Protein AF-A0A4S8LIT9-F1 (afdb_monomer)

Foldseek 3Di:
DVVCPQDDPVRVVVVLVVFWDAACDDPQHGDIDGDPPDDDDDPVVVCVVADPVNVVVVVLQVVLLVVCVVVLVVDPCPPVDPPCVPPDLSVCLRPVNLVVLVVCVVVVNWAFLQDDRQPPVNPSLGGGSRTDDPLQQRDAPPDDRVVLRVQLVPPPPPDRSDDPVVSVVRSVVSVVVNPVSNCVVVVDPDDDDQDPVNVVVVVVVVVVVVVVVVVVVVDDDDDDDDDDDHDDDDDDDDDDPPPQPDWDWDWDQDPNDTDIDTHNDPSVVVVVVVVVVVVVVVVCVVPPDDQPPDPVVNVVVVVD

Sequence (304 aa):
MKYFPDQNELQMRQRLKEFMEYHRRGPHQGFWRLKEHLMIPSDADMLKMVTPEQVVLTESMQVGQRHLQDSGYSQTADNIDDDDSNLSIEQQLAPWITTKNFLFATQAKAMLRLHRDGDPTGRGEVFSFIRISMKDIFVKAGEDYEQKMAEAENRPKSAHRYNVAEQQLIYKSEIERIWKAQFDSLSRKDEPELTAEDERRDRLQQQAIAAQMRQREATPMDSLSRASSADPGRDQSVDPEGSSRRVLRIKRLVDGEWRTEIIRDPAVIRAYVKNRQAIEEENTLTDSLAPTGDADKDRRAKKR

pLDDT: mean 77.03, std 16.98, range [31.2, 96.12]

Nearest PDB structures (foldseek):
  8gxs-assembly1_DA  TM=7.118E-01  e=2.770E-10  Homo sapiens
  7egc-assembly1_A  TM=7.226E-01  e=4.742E-10  Homo sapiens
  7egh-assembly1_A  TM=5.759E-01  e=1.162E-09  Homo sapiens
  7ena-assembly1_DA  TM=4.816E-01  e=2.940E-10  Homo sapiens
  7eg7-assembly1_A  TM=4.761E-01  e=6.392E-10  Homo sapiens

Radius of gyration: 27.33 Å; Cα contacts (8 Å, |Δi|>4): 205; chains: 1; bounding box: 64×53×70 Å

Organism: Dendrothele bispora (strain CBS 962.96) (NCBI:txid1314807)

InterPro domains:
  IPR022591 Transcription initiation factor TFIID subunit 1, histone acetyltransferase domain [PF12157] (1-186)
  IPR040240 Transcription initiation factor TFIID subunit 1 [PTHR13900] (2-148)

Structure (mmCIF, N/CA/C/O backbone):
data_AF-A0A4S8LIT9-F1
#
_entry.id   AF-A0A4S8LIT9-F1
#
loop_
_atom_site.group_PDB
_atom_site.id
_atom_site.type_symbol
_atom_site.label_atom_id
_atom_site.label_alt_id
_atom_site.label_comp_id
_atom_site.label_asym_id
_atom_site.label_entity_id
_atom_site.label_seq_id
_atom_site.pdbx_PDB_ins_code
_atom_site.Cartn_x
_atom_site.Cartn_y
_atom_site.Cartn_z
_atom_site.occupancy
_atom_site.B_iso_or_equiv
_atom_site.auth_seq_id
_atom_site.auth_comp_id
_atom_site.auth_asym_id
_atom_site.auth_atom_id
_atom_site.pdbx_PDB_model_num
ATOM 1 N N . MET A 1 1 ? 12.602 -8.328 -28.837 1.00 63.38 1 MET A N 1
ATOM 2 C CA . MET A 1 1 ? 11.211 -8.815 -28.890 1.00 63.38 1 MET A CA 1
ATOM 3 C C . MET A 1 1 ? 11.000 -10.056 -28.029 1.00 63.38 1 MET A C 1
ATOM 5 O O . MET A 1 1 ? 10.203 -9.962 -27.119 1.00 63.38 1 MET A O 1
ATOM 9 N N . LYS A 1 2 ? 11.737 -11.175 -28.196 1.00 84.62 2 LYS A N 1
ATOM 10 C CA . LYS A 1 2 ? 11.532 -12.397 -27.372 1.00 84.62 2 LYS A CA 1
ATOM 11 C C . LYS A 1 2 ? 11.483 -12.160 -25.847 1.00 84.62 2 LYS A C 1
ATOM 13 O O . LYS A 1 2 ? 10.671 -12.782 -25.179 1.00 84.62 2 LYS A O 1
ATOM 18 N N . TYR A 1 3 ? 12.348 -11.292 -25.318 1.00 84.50 3 TYR A N 1
ATOM 19 C CA . TYR A 1 3 ? 12.466 -11.022 -23.874 1.00 84.50 3 TYR A CA 1
ATOM 20 C C . TYR A 1 3 ? 11.596 -9.860 -23.367 1.00 84.50 3 TYR A C 1
ATOM 22 O O . TYR A 1 3 ? 11.490 -9.675 -22.164 1.00 84.50 3 TYR A O 1
ATOM 30 N N . PHE A 1 4 ? 10.989 -9.094 -24.276 1.00 90.00 4 PHE A N 1
ATOM 31 C CA . PHE A 1 4 ? 10.151 -7.928 -23.973 1.00 90.00 4 PHE A CA 1
ATOM 32 C C . PHE A 1 4 ? 8.949 -7.963 -24.930 1.00 90.00 4 PHE A C 1
ATOM 34 O O . PHE A 1 4 ? 8.974 -7.280 -25.958 1.00 90.00 4 PHE A O 1
ATOM 41 N N . PRO A 1 5 ? 7.983 -8.873 -24.703 1.00 86.31 5 PRO A N 1
ATOM 42 C CA . PRO A 1 5 ? 6.881 -9.128 -25.634 1.00 86.31 5 PRO A CA 1
ATOM 43 C C . PRO A 1 5 ? 5.850 -7.990 -25.679 1.00 86.31 5 PRO A C 1
ATOM 45 O O . PRO A 1 5 ? 5.115 -7.862 -26.650 1.00 86.31 5 PRO A O 1
ATOM 48 N N . ASP A 1 6 ? 5.812 -7.181 -24.629 1.00 82.62 6 ASP A N 1
ATOM 49 C CA . ASP A 1 6 ? 4.957 -6.018 -24.406 1.00 82.62 6 ASP A CA 1
ATOM 50 C C . ASP A 1 6 ? 5.507 -4.723 -25.031 1.00 82.62 6 ASP A C 1
ATOM 52 O O . ASP A 1 6 ? 4.783 -3.739 -25.146 1.00 82.62 6 ASP A O 1
ATOM 56 N N . GLN A 1 7 ? 6.772 -4.720 -25.461 1.00 85.19 7 GLN A N 1
ATOM 57 C CA . GLN A 1 7 ? 7.428 -3.558 -26.058 1.00 85.19 7 GLN A CA 1
ATOM 58 C C . GLN A 1 7 ? 7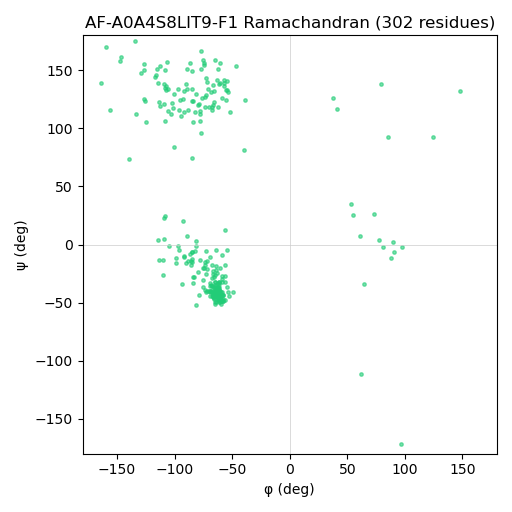.466 -3.681 -27.579 1.00 85.19 7 GLN A C 1
ATOM 60 O O . GLN A 1 7 ? 7.940 -4.679 -28.128 1.00 85.19 7 GLN A O 1
ATOM 65 N N . ASN A 1 8 ? 7.035 -2.637 -28.283 1.00 87.50 8 ASN A N 1
ATOM 66 C CA . ASN A 1 8 ? 7.154 -2.591 -29.735 1.00 87.50 8 ASN A CA 1
ATOM 67 C C . ASN A 1 8 ? 8.594 -2.260 -30.180 1.00 87.50 8 ASN A C 1
ATOM 69 O O . ASN A 1 8 ? 9.448 -1.819 -29.404 1.00 87.50 8 ASN A O 1
ATOM 73 N N . GLU A 1 9 ? 8.887 -2.464 -31.466 1.00 85.25 9 GLU A N 1
ATOM 74 C CA . GLU A 1 9 ? 10.242 -2.276 -31.993 1.00 85.25 9 GLU A CA 1
ATOM 75 C C . GLU A 1 9 ? 10.743 -0.830 -31.836 1.00 85.25 9 GLU A C 1
ATOM 77 O O . GLU A 1 9 ? 11.920 -0.603 -31.548 1.00 85.25 9 GLU A O 1
ATOM 82 N N . LEU A 1 10 ? 9.860 0.159 -31.987 1.00 87.25 10 LEU A N 1
ATOM 83 C CA . LEU A 1 10 ? 10.216 1.570 -31.868 1.00 87.25 10 LEU A CA 1
ATOM 84 C C . LEU A 1 10 ? 10.622 1.932 -30.430 1.00 87.25 10 LEU A C 1
ATOM 86 O O . LEU A 1 10 ? 11.654 2.578 -30.238 1.00 87.25 10 LEU A O 1
ATOM 90 N N . GLN A 1 11 ? 9.859 1.471 -29.435 1.00 87.50 11 GLN A N 1
ATOM 91 C CA . GLN A 1 11 ? 10.162 1.623 -28.007 1.00 87.50 11 GLN A CA 1
ATOM 92 C C . GLN A 1 11 ? 11.509 0.974 -27.671 1.00 87.50 11 GLN A C 1
ATOM 94 O O . GLN A 1 11 ? 12.386 1.617 -27.088 1.00 87.50 11 GLN A O 1
ATOM 99 N N . MET A 1 12 ? 11.727 -0.261 -28.137 1.00 87.88 12 MET A N 1
ATOM 100 C CA . MET A 1 12 ? 12.992 -0.975 -27.947 1.00 87.88 12 MET A CA 1
ATOM 101 C C . MET A 1 12 ? 14.180 -0.225 -28.561 1.00 87.88 12 MET A C 1
ATOM 103 O O . MET A 1 12 ? 15.211 -0.059 -27.911 1.00 87.88 12 MET A O 1
ATOM 107 N N . ARG A 1 13 ? 14.048 0.285 -29.792 1.00 88.94 13 ARG A N 1
ATOM 108 C CA . ARG A 1 13 ? 15.100 1.082 -30.446 1.00 88.94 13 ARG A CA 1
ATOM 109 C C . ARG A 1 13 ? 15.395 2.371 -29.687 1.00 88.94 13 ARG A C 1
ATOM 111 O O . ARG A 1 13 ? 16.548 2.789 -29.649 1.00 88.94 13 ARG A O 1
ATOM 118 N N . GLN A 1 14 ? 14.381 3.007 -29.104 1.00 90.88 14 GLN A N 1
ATOM 119 C CA . GLN A 1 14 ? 14.570 4.225 -28.325 1.00 90.88 14 GLN A CA 1
ATOM 120 C C . GLN A 1 14 ? 15.369 3.957 -27.042 1.00 90.88 14 GLN A C 1
ATOM 122 O O . GLN A 1 14 ? 16.305 4.702 -26.772 1.00 90.88 14 GLN A O 1
ATOM 127 N N . ARG A 1 15 ? 15.079 2.862 -26.326 1.00 90.25 15 ARG A N 1
ATOM 128 C CA . ARG A 1 15 ? 15.862 2.423 -25.155 1.00 90.25 15 ARG A CA 1
ATOM 129 C C . ARG A 1 15 ? 17.296 2.046 -25.527 1.00 90.25 15 ARG A C 1
ATOM 131 O O . ARG A 1 15 ? 18.241 2.468 -24.873 1.00 90.25 15 ARG A O 1
ATOM 138 N N . LEU A 1 16 ? 17.482 1.307 -26.624 1.00 90.75 16 LEU A N 1
ATOM 139 C CA . LEU A 1 16 ? 18.815 0.888 -27.070 1.00 90.75 16 LEU A CA 1
ATOM 140 C C . LEU A 1 16 ? 19.735 2.068 -27.399 1.00 90.75 16 LEU A C 1
ATOM 142 O O . LEU A 1 16 ? 20.930 1.965 -27.154 1.00 90.75 16 LEU A O 1
ATOM 146 N N . LYS A 1 17 ? 19.211 3.197 -27.897 1.00 92.62 17 LYS A N 1
ATOM 147 C CA . LYS A 1 17 ? 20.016 4.401 -28.190 1.00 92.62 17 LYS A CA 1
ATOM 148 C C . LYS A 1 17 ? 20.728 4.987 -26.971 1.00 92.62 17 LYS A C 1
ATOM 150 O O . LYS A 1 17 ? 21.681 5.747 -27.153 1.00 92.62 17 LYS A O 1
ATOM 155 N N . GLU A 1 18 ? 20.287 4.684 -25.753 1.00 91.19 18 GLU A N 1
ATOM 156 C CA . GLU A 1 18 ? 20.979 5.119 -24.536 1.00 91.19 18 GLU A CA 1
ATOM 157 C C . GLU A 1 18 ? 22.374 4.475 -24.460 1.00 91.19 18 GLU A C 1
ATOM 159 O O . GLU A 1 18 ? 23.359 5.174 -24.217 1.00 91.19 18 GLU A O 1
ATOM 164 N N . PHE A 1 19 ? 22.487 3.197 -24.835 1.00 92.06 19 PHE A N 1
ATOM 165 C CA . PHE A 1 19 ? 23.702 2.388 -24.668 1.00 92.06 19 PHE A CA 1
ATOM 166 C C . PHE A 1 19 ? 24.417 2.044 -25.982 1.00 92.06 19 PHE A C 1
ATOM 168 O O . PHE A 1 19 ? 25.622 1.805 -26.009 1.00 92.06 19 PHE A O 1
ATOM 175 N N . MET A 1 20 ? 23.684 2.011 -27.091 1.00 93.56 20 MET A N 1
ATOM 176 C CA . MET A 1 20 ? 24.145 1.479 -28.368 1.00 93.56 20 MET A CA 1
ATOM 177 C C . MET A 1 20 ? 23.960 2.483 -29.506 1.00 93.56 20 MET A C 1
ATOM 179 O O . MET A 1 20 ? 23.087 3.351 -29.477 1.00 93.56 20 MET A O 1
ATOM 183 N N . GLU A 1 21 ? 24.765 2.326 -30.548 1.00 92.50 21 GLU A N 1
ATOM 184 C CA . GLU A 1 21 ? 24.661 3.036 -31.814 1.00 92.50 21 GLU A CA 1
ATOM 185 C C . GLU A 1 21 ? 24.373 2.069 -32.966 1.00 92.50 21 GLU A C 1
ATOM 187 O O . GLU A 1 21 ? 24.830 0.926 -32.988 1.00 92.50 21 GLU A O 1
ATOM 192 N N . TYR A 1 22 ? 23.565 2.521 -33.924 1.00 91.00 22 TYR A N 1
ATOM 193 C CA . TYR A 1 22 ? 23.187 1.726 -35.088 1.00 91.00 22 TYR A CA 1
ATOM 194 C C . TYR A 1 22 ? 24.083 2.064 -36.281 1.00 91.00 22 TYR A C 1
ATOM 196 O O . TYR A 1 22 ? 24.023 3.179 -36.812 1.00 91.00 22 TYR A O 1
ATOM 204 N N . HIS A 1 23 ? 24.873 1.099 -36.753 1.00 89.88 23 HIS A N 1
ATOM 205 C CA . HIS A 1 23 ? 25.780 1.314 -37.879 1.00 89.88 23 HIS A CA 1
ATOM 206 C C . HIS A 1 23 ? 25.049 1.172 -39.213 1.00 89.88 23 HIS A C 1
ATOM 208 O O . HIS A 1 23 ? 24.610 0.093 -39.608 1.00 89.88 23 HIS A O 1
ATOM 214 N N . ARG A 1 24 ? 24.949 2.277 -39.957 1.00 88.38 24 ARG A N 1
ATOM 215 C CA . ARG A 1 24 ? 24.278 2.307 -41.270 1.00 88.38 24 ARG A CA 1
ATOM 216 C C . ARG A 1 24 ? 25.178 1.910 -42.441 1.00 88.38 24 ARG A C 1
ATOM 218 O O . ARG A 1 24 ? 24.660 1.637 -43.519 1.00 88.38 24 ARG A O 1
ATOM 225 N N . ARG A 1 25 ? 26.501 1.937 -42.263 1.00 88.25 25 ARG A N 1
ATOM 226 C CA . ARG A 1 25 ? 27.513 1.683 -43.302 1.00 88.25 25 ARG A CA 1
ATOM 227 C C . ARG A 1 25 ? 28.750 1.025 -42.684 1.00 88.25 25 ARG A C 1
ATOM 229 O O . ARG A 1 25 ? 28.993 1.197 -41.491 1.00 88.25 25 ARG A O 1
ATOM 236 N N . GLY A 1 26 ? 29.536 0.332 -43.506 1.00 88.50 26 GLY A N 1
ATOM 237 C CA . GLY A 1 26 ? 30.796 -0.301 -43.104 1.00 88.50 26 GLY A CA 1
ATOM 238 C C . GLY A 1 26 ? 30.660 -1.790 -42.751 1.00 88.50 26 GLY A C 1
ATOM 239 O O . GLY A 1 26 ? 29.599 -2.375 -42.960 1.00 88.50 26 GLY A O 1
ATOM 240 N N . PRO A 1 27 ? 31.720 -2.415 -42.207 1.00 87.00 27 PRO A N 1
ATOM 241 C CA . PRO A 1 27 ? 31.771 -3.862 -41.959 1.00 87.00 27 PRO A CA 1
ATOM 242 C C . PRO A 1 27 ? 30.742 -4.359 -40.929 1.00 87.00 27 PRO A C 1
ATOM 244 O O . PRO A 1 27 ? 30.424 -5.542 -40.900 1.00 87.00 27 PRO A O 1
ATOM 247 N N . HIS A 1 28 ? 30.191 -3.458 -40.111 1.00 84.94 28 HIS A N 1
ATOM 248 C CA . HIS A 1 28 ? 29.138 -3.751 -39.132 1.00 84.94 28 HIS A CA 1
ATOM 249 C C . HIS A 1 28 ? 27.773 -3.163 -39.530 1.00 84.94 28 HIS A C 1
ATOM 251 O O . HIS A 1 28 ? 26.924 -2.923 -38.672 1.00 84.94 28 HIS A O 1
ATOM 257 N N . GLN A 1 29 ? 27.558 -2.894 -40.823 1.00 90.44 29 GLN A N 1
ATOM 258 C CA . GLN A 1 29 ? 26.298 -2.357 -41.332 1.00 90.44 29 GLN A CA 1
ATOM 259 C C . GLN A 1 29 ? 25.103 -3.224 -40.913 1.00 90.44 29 GLN A C 1
ATOM 261 O O . GLN A 1 29 ? 25.112 -4.440 -41.074 1.00 90.44 29 GLN A O 1
ATOM 266 N N . GLY A 1 30 ? 24.051 -2.577 -40.414 1.00 87.88 30 GLY A N 1
ATOM 267 C CA . GLY A 1 30 ? 22.807 -3.233 -40.018 1.00 87.88 30 GLY A CA 1
ATOM 268 C C . GLY A 1 30 ? 22.758 -3.677 -38.556 1.00 87.88 30 GLY A C 1
ATOM 269 O O . GLY A 1 30 ? 21.688 -4.077 -38.098 1.00 87.88 30 GLY A O 1
ATOM 270 N N . PHE A 1 31 ? 23.861 -3.559 -37.810 1.00 89.88 31 PHE A N 1
ATOM 271 C CA . PHE A 1 31 ? 23.953 -3.993 -36.416 1.00 89.88 31 PHE A CA 1
ATOM 272 C C . PHE A 1 31 ? 24.001 -2.820 -35.429 1.00 89.88 31 PHE A C 1
ATOM 274 O O . PHE A 1 31 ? 24.508 -1.735 -35.726 1.00 89.88 31 PHE A O 1
ATOM 281 N N . TRP A 1 32 ? 23.477 -3.069 -34.227 1.00 91.00 32 TRP A N 1
ATOM 282 C CA . TRP A 1 32 ? 23.671 -2.210 -33.062 1.00 91.00 32 TRP A CA 1
ATOM 283 C C . TRP A 1 32 ? 24.984 -2.584 -32.376 1.00 91.00 32 TRP A C 1
ATOM 285 O O . TRP A 1 32 ? 25.236 -3.768 -32.145 1.00 91.00 32 TRP A O 1
ATOM 295 N N . ARG A 1 33 ? 25.802 -1.595 -32.017 1.00 91.44 33 ARG A N 1
ATOM 296 C CA . ARG A 1 33 ? 27.023 -1.796 -31.223 1.00 91.44 33 ARG A CA 1
ATOM 297 C C . ARG A 1 33 ? 27.022 -0.898 -30.000 1.00 91.44 33 ARG A C 1
ATOM 299 O O . ARG A 1 33 ? 26.413 0.163 -30.016 1.00 91.44 33 ARG A O 1
ATOM 306 N N . LEU A 1 34 ? 27.669 -1.349 -28.932 1.00 92.75 34 LEU A N 1
ATOM 307 C CA . LEU A 1 34 ? 27.859 -0.550 -27.727 1.00 92.75 34 LEU A CA 1
ATOM 308 C C . LEU A 1 34 ? 28.663 0.711 -28.069 1.00 92.75 34 LEU A C 1
ATOM 310 O O . LEU A 1 34 ? 29.622 0.631 -28.836 1.00 92.75 34 LEU A O 1
ATOM 314 N N . LYS A 1 35 ? 28.280 1.854 -27.501 1.00 93.44 35 LYS A N 1
ATOM 315 C CA . LYS A 1 35 ? 29.058 3.091 -27.641 1.00 93.44 35 LYS A CA 1
ATOM 316 C C . LYS A 1 35 ? 30.449 2.904 -27.029 1.00 93.44 35 LYS A C 1
ATOM 318 O O . LYS A 1 35 ? 30.562 2.366 -25.934 1.00 93.44 35 LYS A O 1
ATOM 323 N N . GLU A 1 36 ? 31.487 3.410 -27.692 1.00 90.19 36 GLU A N 1
ATOM 324 C CA . GLU A 1 36 ? 32.893 3.161 -27.315 1.00 90.19 36 GLU A CA 1
ATOM 325 C C . GLU A 1 36 ? 33.268 3.616 -25.894 1.00 90.19 36 GLU A C 1
ATOM 327 O O . GLU A 1 36 ? 34.160 3.044 -25.278 1.00 90.19 36 GLU A O 1
ATOM 332 N N . HIS A 1 37 ? 32.582 4.627 -25.356 1.00 91.00 37 HIS A N 1
ATOM 333 C CA . HIS A 1 37 ? 32.837 5.150 -24.009 1.00 91.00 37 HIS A CA 1
ATOM 334 C C . HIS A 1 37 ? 32.109 4.384 -22.896 1.00 91.00 37 HIS A C 1
ATOM 336 O O . HIS A 1 37 ? 32.300 4.696 -21.721 1.00 91.00 37 HIS A O 1
ATOM 342 N N . LEU A 1 38 ? 31.239 3.430 -23.239 1.00 90.81 38 LEU A N 1
ATOM 343 C CA . LEU A 1 38 ? 30.505 2.641 -22.258 1.00 90.81 38 LEU A CA 1
ATOM 344 C C . LEU A 1 38 ? 31.234 1.327 -22.005 1.00 90.81 38 LEU A C 1
ATOM 346 O O . LEU A 1 38 ? 31.474 0.539 -22.916 1.00 90.81 38 LEU A O 1
ATOM 350 N N . MET A 1 39 ? 31.551 1.084 -20.739 1.00 89.50 39 MET A N 1
ATOM 351 C CA . MET A 1 39 ? 32.117 -0.180 -20.285 1.00 89.50 39 MET A CA 1
ATOM 352 C C . MET A 1 39 ? 30.986 -1.105 -19.855 1.00 89.50 39 MET A C 1
ATOM 354 O O . MET A 1 39 ? 30.105 -0.694 -19.100 1.00 89.50 39 MET A O 1
ATOM 358 N N . ILE A 1 40 ? 31.021 -2.354 -20.326 1.00 90.25 40 ILE A N 1
ATOM 359 C CA . ILE A 1 40 ? 30.089 -3.384 -19.862 1.00 90.25 40 ILE A CA 1
ATOM 360 C C . ILE A 1 40 ? 30.398 -3.652 -18.382 1.00 90.25 40 ILE A C 1
ATOM 362 O O . ILE A 1 40 ? 31.544 -3.980 -18.062 1.00 90.25 40 ILE A O 1
ATOM 366 N N . PRO A 1 41 ? 29.418 -3.495 -17.481 1.00 92.94 41 PRO A N 1
ATOM 367 C CA . PRO A 1 41 ? 29.612 -3.761 -16.061 1.00 92.94 41 PRO A CA 1
ATOM 368 C C . PRO A 1 41 ? 29.962 -5.231 -15.808 1.00 92.94 41 PRO A C 1
ATOM 370 O O . PRO A 1 41 ? 29.557 -6.112 -16.565 1.00 92.94 41 PRO A O 1
ATOM 373 N N . SER A 1 42 ? 30.709 -5.502 -14.736 1.00 95.81 42 SER A N 1
ATOM 374 C CA . SER A 1 42 ? 31.016 -6.878 -14.330 1.00 95.81 42 SER A CA 1
ATOM 375 C C . SER A 1 42 ? 29.745 -7.625 -13.907 1.00 95.81 42 SER A C 1
ATOM 377 O O . SER A 1 42 ? 28.773 -6.994 -13.493 1.00 95.81 42 SER A O 1
ATOM 379 N N . ASP A 1 43 ? 29.756 -8.961 -13.924 1.00 94.19 43 ASP A N 1
ATOM 380 C CA . ASP A 1 43 ? 28.622 -9.769 -13.442 1.00 94.19 43 ASP A CA 1
ATOM 381 C C . ASP A 1 43 ? 28.204 -9.387 -12.015 1.00 94.19 43 ASP A C 1
ATOM 383 O O . ASP A 1 43 ? 27.018 -9.246 -11.715 1.00 94.19 43 ASP A O 1
ATOM 387 N N . ALA A 1 44 ? 29.187 -9.139 -11.146 1.00 94.31 44 ALA A N 1
ATOM 388 C CA . ALA A 1 44 ? 28.947 -8.719 -9.772 1.00 94.31 44 ALA A CA 1
ATOM 389 C C . ALA A 1 44 ? 28.276 -7.340 -9.682 1.00 94.31 44 ALA A C 1
ATOM 391 O O . ALA A 1 44 ? 27.505 -7.102 -8.755 1.00 94.31 44 ALA A O 1
ATOM 392 N N . ASP A 1 45 ? 28.554 -6.428 -10.616 1.00 95.06 45 ASP A N 1
ATOM 393 C CA . ASP A 1 45 ? 27.928 -5.106 -10.641 1.00 95.06 45 ASP A CA 1
ATOM 394 C C . ASP A 1 45 ? 26.565 -5.131 -11.331 1.00 95.06 45 ASP A C 1
ATOM 396 O O . ASP A 1 45 ? 25.659 -4.436 -10.881 1.00 95.06 45 ASP A O 1
ATOM 400 N N . MET A 1 46 ? 26.374 -5.983 -12.343 1.00 93.00 46 MET A N 1
ATOM 401 C CA . MET A 1 46 ? 25.061 -6.231 -12.946 1.00 93.00 46 MET A CA 1
ATOM 402 C C . MET A 1 46 ? 24.063 -6.768 -11.912 1.00 93.00 46 MET A C 1
ATOM 404 O O . MET A 1 46 ? 22.936 -6.282 -11.850 1.00 93.00 46 MET A O 1
ATOM 408 N N . LEU A 1 47 ? 24.483 -7.693 -11.040 1.00 92.19 47 LEU A N 1
ATOM 409 C CA . LEU A 1 47 ? 23.638 -8.215 -9.955 1.00 92.19 47 LEU A CA 1
ATOM 410 C C . LEU A 1 47 ? 23.250 -7.157 -8.910 1.00 92.19 47 LEU A C 1
ATOM 412 O O . LEU A 1 47 ? 22.249 -7.322 -8.221 1.00 92.19 47 LEU A O 1
ATOM 416 N N . LYS A 1 48 ? 24.011 -6.063 -8.786 1.00 94.44 48 LYS A N 1
ATOM 417 C CA . LYS A 1 48 ? 23.680 -4.951 -7.879 1.00 94.44 48 LYS A CA 1
ATOM 418 C C . LYS A 1 48 ? 22.719 -3.938 -8.501 1.00 94.44 48 LYS A C 1
ATOM 420 O O . LYS A 1 48 ? 22.185 -3.110 -7.770 1.00 94.44 48 LYS A O 1
ATOM 425 N N . MET A 1 49 ? 22.519 -3.961 -9.823 1.00 93.81 49 MET A N 1
ATOM 426 C CA . MET A 1 49 ? 21.650 -2.990 -10.503 1.00 93.81 49 MET A CA 1
ATOM 427 C C . MET A 1 49 ? 20.177 -3.184 -10.170 1.00 93.81 49 MET A C 1
ATOM 429 O O . MET A 1 49 ? 19.432 -2.208 -10.148 1.00 93.81 49 MET A O 1
ATOM 433 N N . VAL A 1 50 ? 19.766 -4.433 -9.942 1.00 95.19 50 VAL A N 1
ATOM 434 C CA . VAL A 1 50 ? 18.400 -4.789 -9.565 1.00 95.19 50 VAL A CA 1
ATOM 435 C C . VAL A 1 50 ? 18.468 -5.759 -8.400 1.00 95.19 50 VAL A C 1
ATOM 437 O O . VAL A 1 50 ? 18.924 -6.890 -8.559 1.00 95.19 50 VAL A O 1
ATOM 440 N N . THR A 1 51 ? 18.024 -5.318 -7.227 1.00 95.19 51 THR A N 1
ATOM 441 C CA . THR A 1 51 ? 18.009 -6.171 -6.037 1.00 95.19 51 THR A CA 1
ATOM 442 C C . THR A 1 51 ? 16.718 -6.993 -5.965 1.00 95.19 51 THR A C 1
ATOM 444 O O . THR A 1 51 ? 15.690 -6.582 -6.517 1.00 95.19 51 THR A O 1
ATOM 447 N N . PRO A 1 52 ? 16.721 -8.142 -5.264 1.00 96.12 52 PRO A N 1
ATOM 448 C CA . PRO A 1 52 ? 15.508 -8.932 -5.054 1.00 96.12 52 PRO A CA 1
ATOM 449 C C . PRO A 1 52 ? 14.362 -8.124 -4.427 1.00 96.12 52 PRO A C 1
ATOM 451 O O . PRO A 1 52 ? 13.206 -8.290 -4.805 1.00 96.12 52 PRO A O 1
ATOM 454 N N . GLU A 1 53 ? 14.667 -7.196 -3.519 1.00 95.69 53 GLU A N 1
ATOM 455 C CA . GLU A 1 53 ? 13.676 -6.337 -2.867 1.00 95.69 53 GLU A CA 1
ATOM 456 C C . GLU A 1 53 ? 12.984 -5.403 -3.865 1.00 95.69 53 GLU A C 1
ATOM 458 O O . GLU A 1 53 ? 11.774 -5.204 -3.779 1.00 95.69 53 GLU A O 1
ATOM 463 N N . GLN A 1 54 ? 13.716 -4.858 -4.842 1.00 95.00 54 GLN A N 1
ATOM 464 C CA . GLN A 1 54 ? 13.129 -4.017 -5.891 1.00 95.00 54 GLN A CA 1
ATOM 465 C C . GLN A 1 54 ? 12.166 -4.810 -6.782 1.00 95.00 54 GLN A C 1
ATOM 467 O O . GLN A 1 54 ? 11.127 -4.282 -7.190 1.00 95.00 54 GLN A O 1
ATOM 472 N N . VAL A 1 55 ? 12.482 -6.080 -7.053 1.00 95.19 55 VAL A N 1
ATOM 473 C CA . VAL A 1 55 ? 11.595 -6.980 -7.804 1.00 95.19 55 VAL A CA 1
ATOM 474 C C . VAL A 1 55 ? 10.310 -7.227 -7.017 1.00 95.19 55 VAL A C 1
ATOM 476 O O . VAL A 1 55 ? 9.229 -6.957 -7.534 1.00 95.19 55 VAL A O 1
ATOM 479 N N . VAL A 1 56 ? 10.415 -7.617 -5.743 1.00 96.12 56 VAL A N 1
ATOM 480 C CA . VAL A 1 56 ? 9.247 -7.875 -4.882 1.00 96.12 56 VAL A CA 1
ATOM 481 C C . VAL A 1 56 ? 8.383 -6.621 -4.693 1.00 96.12 56 VAL A C 1
ATOM 483 O O . VAL A 1 56 ? 7.155 -6.705 -4.703 1.00 96.12 56 VAL A O 1
ATOM 486 N N . LEU A 1 57 ? 8.990 -5.435 -4.572 1.00 94.62 57 LEU A N 1
ATOM 487 C CA . LEU A 1 57 ? 8.250 -4.167 -4.515 1.00 94.62 57 LEU A CA 1
ATOM 488 C C . LEU A 1 57 ? 7.454 -3.913 -5.802 1.00 94.62 57 LEU A C 1
ATOM 490 O O . LEU A 1 57 ? 6.297 -3.493 -5.743 1.00 94.62 57 LEU A O 1
ATOM 494 N N . THR A 1 58 ? 8.056 -4.199 -6.956 1.00 93.56 58 THR A N 1
ATOM 495 C CA . THR A 1 58 ? 7.396 -4.051 -8.259 1.00 93.56 58 THR A CA 1
ATOM 496 C C . THR A 1 58 ? 6.247 -5.048 -8.409 1.00 93.56 58 THR A C 1
ATOM 498 O O . THR A 1 58 ? 5.162 -4.669 -8.848 1.00 93.56 58 THR A O 1
ATOM 501 N N . GLU A 1 59 ? 6.440 -6.300 -7.997 1.00 94.94 59 GLU A N 1
ATOM 502 C CA . GLU A 1 59 ? 5.393 -7.328 -8.012 1.00 94.94 59 GLU A CA 1
ATOM 503 C C . GLU A 1 59 ? 4.226 -6.961 -7.086 1.00 94.94 59 GLU A C 1
ATOM 505 O O . GLU A 1 59 ? 3.068 -7.046 -7.492 1.00 94.94 59 GLU A O 1
ATOM 510 N N . SER A 1 60 ? 4.508 -6.466 -5.877 1.00 94.94 60 SER A N 1
ATOM 511 C CA . SER A 1 60 ? 3.484 -5.982 -4.940 1.00 94.94 60 SER A CA 1
ATOM 512 C C . SER A 1 60 ? 2.638 -4.856 -5.547 1.00 94.94 60 SER A C 1
ATOM 514 O O . SER A 1 60 ? 1.405 -4.880 -5.480 1.00 94.94 60 SER A O 1
ATOM 516 N N . MET A 1 61 ? 3.283 -3.902 -6.229 1.00 94.19 61 MET A N 1
ATOM 517 C CA . MET A 1 61 ? 2.587 -2.850 -6.969 1.00 94.19 61 MET A CA 1
ATOM 518 C C . MET A 1 61 ? 1.709 -3.430 -8.088 1.00 94.19 61 MET A C 1
ATOM 520 O O . MET A 1 61 ? 0.553 -3.033 -8.219 1.00 94.19 61 MET A O 1
ATOM 524 N N . GLN A 1 62 ? 2.213 -4.382 -8.876 1.00 91.44 62 GLN A N 1
ATOM 525 C CA . GLN A 1 62 ? 1.444 -5.005 -9.959 1.00 91.44 62 GLN A CA 1
ATOM 526 C C . GLN A 1 62 ? 0.224 -5.776 -9.441 1.00 91.44 62 GLN A C 1
ATOM 528 O O . GLN A 1 62 ? -0.856 -5.666 -10.022 1.00 91.44 62 GLN A O 1
ATOM 533 N N . VAL A 1 63 ? 0.364 -6.508 -8.330 1.00 94.12 63 VAL A N 1
ATOM 534 C CA . VAL A 1 63 ? -0.753 -7.202 -7.670 1.00 94.12 63 VAL A CA 1
ATOM 535 C C . VAL A 1 63 ? -1.802 -6.198 -7.195 1.00 94.12 63 VAL A C 1
ATOM 537 O O . VAL A 1 63 ? -2.981 -6.365 -7.502 1.00 94.12 63 VAL A O 1
ATOM 540 N N . GLY A 1 64 ? -1.386 -5.119 -6.524 1.00 91.56 64 GLY A N 1
ATOM 541 C CA . GLY A 1 64 ? -2.298 -4.054 -6.098 1.00 91.56 64 GLY A CA 1
ATOM 542 C C . GLY A 1 64 ? -3.013 -3.383 -7.274 1.00 91.56 64 GLY A C 1
ATOM 543 O O . GLY A 1 64 ? -4.227 -3.191 -7.245 1.00 91.56 64 GLY A O 1
ATOM 544 N N . GLN A 1 65 ? -2.289 -3.088 -8.355 1.00 89.69 65 GLN A N 1
ATOM 545 C CA . GLN A 1 65 ? -2.863 -2.512 -9.570 1.00 89.69 65 GLN A CA 1
ATOM 546 C C . GLN A 1 65 ? -3.880 -3.456 -10.214 1.00 89.69 65 GLN A C 1
ATOM 548 O O . GLN A 1 65 ? -4.947 -3.015 -10.645 1.00 89.69 65 GLN A O 1
ATOM 553 N N . ARG A 1 66 ? -3.569 -4.754 -10.274 1.00 88.69 66 ARG A N 1
ATOM 554 C CA . ARG A 1 66 ? -4.475 -5.751 -10.834 1.00 88.69 66 ARG A CA 1
ATOM 555 C C . ARG A 1 66 ? -5.745 -5.889 -9.998 1.00 88.69 66 ARG A C 1
ATOM 557 O O . ARG A 1 66 ? -6.833 -5.883 -10.563 1.00 88.69 66 ARG A O 1
ATOM 564 N N . HIS A 1 67 ? -5.607 -5.930 -8.677 1.00 89.75 67 HIS A N 1
ATOM 565 C CA . HIS A 1 67 ? -6.731 -5.980 -7.742 1.00 89.75 67 HIS A CA 1
ATOM 566 C C . HIS A 1 67 ? -7.680 -4.784 -7.908 1.00 89.75 67 HIS A C 1
ATOM 568 O O . HIS A 1 67 ? -8.897 -4.958 -7.990 1.00 89.75 67 HIS A O 1
ATOM 574 N N . LEU A 1 68 ? -7.134 -3.573 -8.064 1.00 87.38 68 LEU A N 1
ATOM 575 C CA . LEU A 1 68 ? -7.928 -2.376 -8.356 1.00 87.38 68 LEU A CA 1
ATOM 576 C C . LEU A 1 68 ? -8.667 -2.479 -9.697 1.00 87.38 68 LEU A C 1
ATOM 578 O O . LEU A 1 68 ? -9.859 -2.176 -9.764 1.00 87.38 68 LEU A O 1
ATOM 582 N N . GLN A 1 69 ? -7.993 -2.948 -10.751 1.00 85.12 69 GLN A N 1
ATOM 583 C CA . GLN A 1 69 ? -8.620 -3.157 -12.061 1.00 85.12 69 GLN A CA 1
ATOM 584 C C . GLN A 1 69 ? -9.767 -4.167 -11.990 1.00 85.12 69 GLN A C 1
ATOM 586 O O . GLN A 1 69 ? -10.847 -3.902 -12.521 1.00 85.12 69 GLN A O 1
ATOM 591 N N . ASP A 1 70 ? -9.545 -5.296 -11.317 1.00 84.19 70 ASP A N 1
ATOM 592 C CA . ASP A 1 70 ? -10.544 -6.352 -11.137 1.00 84.19 70 ASP A CA 1
ATOM 593 C C . ASP A 1 70 ? -11.726 -5.871 -10.272 1.00 84.19 70 ASP A C 1
ATOM 595 O O . ASP A 1 70 ? -12.865 -6.289 -10.488 1.00 84.19 70 ASP A O 1
ATOM 599 N N . SER A 1 71 ? -11.479 -4.912 -9.375 1.00 81.75 71 SER A N 1
ATOM 600 C CA . SER A 1 71 ? -12.491 -4.211 -8.570 1.00 81.75 71 SER A CA 1
ATOM 601 C C . SER A 1 71 ? -13.201 -3.069 -9.321 1.00 81.75 71 SER A C 1
ATOM 603 O O . SER A 1 71 ? -14.045 -2.376 -8.755 1.00 81.75 71 SER A O 1
ATOM 605 N N . GLY A 1 72 ? -12.896 -2.862 -10.608 1.00 80.25 72 GLY A N 1
ATOM 606 C CA . GLY A 1 72 ? -13.549 -1.871 -11.470 1.00 80.25 72 GLY A CA 1
ATOM 607 C C . GLY A 1 72 ? -12.899 -0.482 -11.478 1.00 80.25 72 GLY A C 1
ATOM 608 O O . GLY A 1 72 ? -13.374 0.404 -12.202 1.00 80.25 72 GLY A O 1
ATOM 609 N N . TYR A 1 73 ? -11.793 -0.300 -10.752 1.00 81.00 73 TYR A N 1
ATOM 610 C CA . TYR A 1 73 ? -10.958 0.903 -10.768 1.00 81.00 73 TYR A CA 1
ATOM 611 C C . TYR A 1 73 ? -9.947 0.808 -11.917 1.00 81.00 73 TYR A C 1
ATOM 613 O O . TYR A 1 73 ? -8.766 0.524 -11.741 1.00 81.00 73 TYR A O 1
ATOM 621 N N . SER A 1 74 ? -10.441 1.003 -13.142 1.00 68.12 74 SER A N 1
ATOM 622 C CA . SER A 1 74 ? -9.643 0.887 -14.370 1.00 68.12 74 SER A CA 1
ATOM 623 C C . SER A 1 74 ? -8.907 2.170 -14.771 1.00 68.12 74 SER A C 1
ATOM 625 O O . SER A 1 74 ? -8.150 2.145 -15.741 1.00 68.12 74 SER A O 1
ATOM 627 N N . GLN A 1 75 ? -9.169 3.296 -14.098 1.00 63.25 75 GLN A N 1
ATOM 628 C CA . GLN A 1 75 ? -8.398 4.520 -14.310 1.00 63.25 75 GLN A CA 1
ATOM 629 C C . GLN A 1 75 ? -7.034 4.340 -13.654 1.00 63.25 75 GLN A C 1
ATOM 631 O O . GLN A 1 75 ? -6.956 3.964 -12.484 1.00 63.25 75 GLN A O 1
ATOM 636 N N . THR A 1 76 ? -5.965 4.568 -14.419 1.00 50.84 76 THR A N 1
ATOM 637 C CA . THR A 1 76 ? -4.635 4.624 -13.834 1.00 50.84 76 THR A CA 1
ATOM 638 C C . THR A 1 76 ? -4.629 5.695 -12.755 1.00 50.84 76 THR A C 1
ATOM 640 O O . THR A 1 76 ? -5.184 6.782 -12.917 1.00 50.84 76 THR A O 1
ATOM 643 N N . ALA A 1 77 ? -3.970 5.365 -11.654 1.00 50.94 77 ALA A N 1
ATOM 644 C CA . ALA A 1 77 ? -3.632 6.239 -10.543 1.00 50.94 77 ALA A CA 1
ATOM 645 C C . ALA A 1 77 ? -2.818 7.498 -10.945 1.00 50.94 77 ALA A C 1
ATOM 647 O O . ALA A 1 77 ? -2.281 8.177 -10.080 1.00 50.94 77 ALA A O 1
ATOM 648 N N . ASP A 1 78 ? -2.716 7.822 -12.237 1.00 47.16 78 ASP A N 1
ATOM 649 C CA . ASP A 1 78 ? -1.931 8.935 -12.773 1.00 47.16 78 ASP A CA 1
ATOM 650 C C . ASP A 1 78 ? -2.582 10.303 -12.497 1.00 47.16 78 ASP A C 1
ATOM 652 O O . ASP A 1 78 ? -1.915 11.325 -12.607 1.00 47.16 78 ASP A O 1
ATOM 656 N N . ASN A 1 79 ? -3.866 10.326 -12.108 1.00 47.25 79 ASN A N 1
ATOM 657 C CA . ASN A 1 79 ? -4.585 11.524 -11.644 1.00 47.25 79 ASN A CA 1
ATOM 658 C C . ASN A 1 79 ? -4.866 11.488 -10.134 1.00 47.25 79 ASN A C 1
ATOM 660 O O . ASN A 1 79 ? -5.842 12.077 -9.669 1.00 47.25 79 ASN A O 1
ATOM 664 N N . ILE A 1 80 ? -4.071 10.748 -9.362 1.00 53.31 80 ILE A N 1
ATOM 665 C CA . ILE A 1 80 ? -4.106 10.895 -7.910 1.00 53.31 80 ILE A CA 1
ATOM 666 C C . ILE A 1 80 ? -3.327 12.172 -7.599 1.00 53.31 80 ILE A C 1
ATOM 668 O O . ILE A 1 80 ? -2.098 12.167 -7.555 1.00 53.31 80 ILE A O 1
ATOM 672 N N . ASP A 1 81 ? -4.051 13.285 -7.453 1.00 54.50 81 ASP A N 1
ATOM 673 C CA . ASP A 1 81 ? -3.532 14.465 -6.759 1.00 54.50 81 ASP A CA 1
ATOM 674 C C . ASP A 1 81 ? -2.870 14.021 -5.442 1.00 54.50 81 ASP A C 1
ATOM 676 O O . ASP A 1 81 ? -3.278 13.026 -4.848 1.00 54.50 81 ASP A O 1
ATOM 680 N N . ASP A 1 82 ? -1.901 14.783 -4.922 1.00 59.50 82 ASP A N 1
ATOM 681 C CA . ASP A 1 82 ? -1.237 14.507 -3.628 1.00 59.50 82 ASP A CA 1
ATOM 682 C C . ASP A 1 82 ? -2.210 14.367 -2.428 1.00 59.50 82 ASP A C 1
ATOM 684 O O . ASP A 1 82 ? -1.797 14.065 -1.300 1.00 59.50 82 ASP A O 1
ATOM 688 N N . ASP A 1 83 ? -3.503 14.604 -2.650 1.00 69.00 83 ASP A N 1
ATOM 689 C CA . ASP A 1 83 ? -4.573 14.373 -1.703 1.00 69.00 83 ASP A CA 1
ATOM 690 C C . ASP A 1 83 ? -5.357 13.075 -1.969 1.00 69.00 83 ASP A C 1
ATOM 692 O O . ASP A 1 83 ? -6.459 13.071 -2.520 1.00 69.00 83 ASP A O 1
ATOM 696 N N . ASP A 1 84 ? -4.813 11.969 -1.453 1.00 75.12 84 ASP A N 1
ATOM 697 C CA . ASP A 1 84 ? -5.447 10.641 -1.452 1.00 75.12 84 ASP A CA 1
ATOM 698 C C . ASP A 1 84 ? -6.812 10.597 -0.720 1.00 75.12 84 ASP A C 1
ATOM 700 O O . ASP A 1 84 ? -7.510 9.585 -0.780 1.00 75.12 84 ASP A O 1
ATOM 704 N N . SER A 1 85 ? -7.213 11.658 -0.003 1.00 72.94 85 SER A N 1
ATOM 705 C CA . SER A 1 85 ? -8.431 11.664 0.827 1.00 72.94 85 SER A CA 1
ATOM 706 C C . SER A 1 85 ? -9.733 11.564 0.024 1.00 72.94 85 SER A C 1
ATOM 708 O O . SER A 1 85 ? -10.724 11.048 0.538 1.00 72.94 85 SER A O 1
ATOM 710 N N . ASN A 1 86 ? -9.719 11.995 -1.242 1.00 78.44 86 ASN A N 1
ATOM 711 C CA . ASN A 1 86 ? -10.875 11.931 -2.144 1.00 78.44 86 ASN A CA 1
ATOM 712 C C . ASN A 1 86 ? -11.023 10.576 -2.851 1.00 78.44 86 ASN A C 1
ATOM 714 O O . ASN A 1 86 ? -11.997 10.351 -3.572 1.00 78.44 86 ASN A O 1
ATOM 718 N N . LEU A 1 87 ? -10.054 9.675 -2.682 1.00 85.06 87 LEU A N 1
ATOM 719 C CA . LEU A 1 87 ? -10.109 8.346 -3.272 1.00 85.06 87 LEU A CA 1
ATOM 720 C C . LEU A 1 87 ? -11.112 7.465 -2.528 1.00 85.06 87 LEU A C 1
ATOM 722 O O . LEU A 1 87 ? -11.360 7.638 -1.335 1.00 85.06 87 LEU A O 1
ATOM 726 N N . SER A 1 88 ? -11.658 6.467 -3.219 1.00 87.75 88 SER A N 1
ATOM 727 C CA . SER A 1 88 ? -12.422 5.413 -2.545 1.00 87.75 88 SER A CA 1
ATOM 728 C C . SER A 1 88 ? -11.547 4.659 -1.535 1.00 87.75 88 SER A C 1
ATOM 730 O O . SER A 1 88 ? -10.328 4.590 -1.698 1.00 87.75 88 SER A O 1
ATOM 732 N N . ILE A 1 89 ? -12.164 4.039 -0.522 1.00 87.12 89 ILE A N 1
ATOM 733 C CA . ILE A 1 89 ? -11.444 3.225 0.476 1.00 87.12 89 ILE A CA 1
ATOM 734 C C . ILE A 1 89 ? -10.565 2.176 -0.216 1.00 87.12 89 ILE A C 1
ATOM 736 O O . ILE A 1 89 ? -9.393 2.049 0.116 1.00 87.12 89 ILE A O 1
ATOM 740 N N . GLU A 1 90 ? -11.095 1.491 -1.231 1.00 88.06 90 GLU A N 1
ATOM 741 C CA . GLU A 1 90 ? -10.360 0.459 -1.969 1.00 88.06 90 GLU A CA 1
ATOM 742 C C . GLU A 1 90 ? -9.078 1.002 -2.620 1.00 88.06 90 GLU A C 1
ATOM 744 O O . GLU A 1 90 ? -8.023 0.376 -2.559 1.00 88.06 90 GLU A O 1
ATOM 749 N N . GLN A 1 91 ? -9.139 2.207 -3.192 1.00 89.44 91 GLN A N 1
ATOM 750 C CA . GLN A 1 91 ? -7.969 2.874 -3.761 1.00 89.44 91 GLN A CA 1
ATOM 751 C C . GLN A 1 91 ? -6.987 3.334 -2.680 1.00 89.44 91 GLN A C 1
ATOM 753 O O . GLN A 1 91 ? -5.785 3.160 -2.859 1.00 89.44 91 GLN A O 1
ATOM 758 N N . GLN A 1 92 ? -7.469 3.865 -1.549 1.00 91.19 92 GLN A N 1
ATOM 759 C CA . GLN A 1 92 ? -6.614 4.279 -0.424 1.00 91.19 92 GLN A CA 1
ATOM 760 C C . GLN A 1 92 ? -5.849 3.104 0.205 1.00 91.19 92 GLN A C 1
ATOM 762 O O . GLN A 1 92 ? -4.787 3.306 0.796 1.00 91.19 92 GLN A O 1
ATOM 767 N N . LEU A 1 93 ? -6.364 1.879 0.059 1.00 91.62 93 LEU A N 1
ATOM 768 C CA . LEU A 1 93 ? -5.721 0.649 0.523 1.00 91.62 93 LEU A CA 1
ATOM 769 C C . LEU A 1 93 ? -4.652 0.109 -0.432 1.00 91.62 93 LEU A C 1
ATOM 771 O O . LEU A 1 93 ? -3.985 -0.875 -0.106 1.00 91.62 93 LEU A O 1
ATOM 775 N N . ALA A 1 94 ? -4.425 0.765 -1.572 1.00 92.50 94 ALA A N 1
ATOM 776 C CA . ALA A 1 94 ? -3.372 0.371 -2.491 1.00 92.50 94 ALA A CA 1
ATOM 777 C C . ALA A 1 94 ? -1.992 0.350 -1.800 1.00 92.50 94 ALA A C 1
ATOM 779 O O . ALA A 1 94 ? -1.676 1.242 -1.001 1.00 92.50 94 ALA A O 1
ATOM 780 N N . PRO A 1 95 ? -1.125 -0.630 -2.121 1.00 93.69 95 PRO A N 1
ATOM 781 C CA . PRO A 1 95 ? 0.127 -0.840 -1.395 1.00 93.69 95 PRO A CA 1
ATOM 782 C C . PRO A 1 95 ? 1.081 0.359 -1.479 1.00 93.69 95 PRO A C 1
ATOM 784 O O . PRO A 1 95 ? 1.781 0.650 -0.513 1.00 93.69 95 PRO A O 1
ATOM 787 N N . TRP A 1 96 ? 1.090 1.106 -2.588 1.00 92.81 96 TRP A N 1
ATOM 788 C CA . TRP A 1 96 ? 1.911 2.318 -2.730 1.00 92.81 96 TRP A CA 1
ATOM 789 C C . TRP A 1 96 ? 1.397 3.509 -1.905 1.00 92.81 96 TRP A C 1
ATOM 791 O O . TRP A 1 96 ? 2.195 4.364 -1.527 1.00 92.81 96 TRP A O 1
ATOM 801 N N . ILE A 1 97 ? 0.098 3.563 -1.590 1.00 93.00 97 ILE A N 1
ATOM 802 C CA . ILE A 1 97 ? -0.494 4.611 -0.744 1.00 93.00 97 ILE A CA 1
ATOM 803 C C . ILE A 1 97 ? -0.266 4.282 0.732 1.00 93.00 97 ILE A C 1
ATOM 805 O O . ILE A 1 97 ? 0.280 5.095 1.478 1.00 93.00 97 ILE A O 1
ATOM 809 N N . THR A 1 98 ? -0.622 3.070 1.160 1.00 93.31 98 THR A N 1
ATOM 810 C CA . THR A 1 98 ? -0.523 2.656 2.570 1.00 93.31 98 THR A CA 1
ATOM 811 C C . THR A 1 98 ? 0.918 2.666 3.080 1.00 93.31 98 THR A C 1
ATOM 813 O O . THR A 1 98 ? 1.181 3.173 4.171 1.00 93.31 98 THR A O 1
ATOM 816 N N . THR A 1 99 ? 1.878 2.194 2.280 1.00 94.69 99 THR A N 1
ATOM 817 C CA . THR A 1 99 ? 3.305 2.216 2.650 1.00 94.69 99 THR A CA 1
ATOM 818 C C . THR A 1 99 ? 3.885 3.635 2.687 1.00 94.69 99 THR A C 1
ATOM 820 O O . THR A 1 99 ? 4.613 3.967 3.627 1.00 94.69 99 THR A O 1
ATOM 823 N N . LYS A 1 100 ? 3.516 4.509 1.734 1.00 93.81 100 LYS A N 1
ATOM 824 C CA . LYS A 1 100 ? 3.876 5.943 1.735 1.00 93.81 100 LYS A CA 1
ATOM 825 C C . LYS A 1 100 ? 3.335 6.640 2.984 1.00 93.81 100 LYS A C 1
ATOM 827 O O . LYS A 1 100 ? 4.080 7.335 3.677 1.00 93.81 100 LYS A O 1
ATOM 832 N N . ASN A 1 101 ? 2.064 6.411 3.309 1.00 93.75 101 ASN A N 1
ATOM 833 C CA . ASN A 1 101 ? 1.411 6.987 4.483 1.00 93.75 101 ASN A CA 1
ATOM 834 C C . ASN A 1 101 ? 2.056 6.514 5.784 1.00 93.75 101 ASN A C 1
ATOM 836 O O . ASN A 1 101 ? 2.334 7.335 6.659 1.00 93.75 101 ASN A O 1
ATOM 840 N N . PHE A 1 102 ? 2.357 5.218 5.895 1.00 95.25 102 PHE A N 1
ATOM 841 C CA . PHE A 1 102 ? 3.081 4.673 7.038 1.00 95.25 102 PHE A CA 1
ATOM 842 C C . PHE A 1 102 ? 4.446 5.353 7.213 1.00 95.25 102 PHE A C 1
ATOM 844 O O . PHE A 1 102 ? 4.766 5.815 8.307 1.00 95.25 102 PHE A O 1
ATOM 851 N N . LEU A 1 103 ? 5.222 5.507 6.135 1.00 95.62 103 LEU A N 1
ATOM 852 C CA . LEU A 1 103 ? 6.516 6.193 6.182 1.00 95.62 103 LEU A CA 1
ATOM 853 C C . LEU A 1 103 ? 6.385 7.667 6.604 1.00 95.62 103 LEU A C 1
ATOM 855 O O . LEU A 1 103 ? 7.207 8.182 7.360 1.00 95.62 103 LEU A O 1
ATOM 859 N N . PHE A 1 104 ? 5.349 8.365 6.145 1.00 94.06 104 PHE A N 1
ATOM 860 C CA . PHE A 1 104 ? 5.086 9.732 6.591 1.00 94.06 104 PHE A CA 1
ATOM 861 C C . PHE A 1 104 ? 4.676 9.795 8.063 1.00 94.06 104 PHE A C 1
ATOM 863 O O . PHE A 1 104 ? 5.093 10.717 8.765 1.00 94.06 104 PHE A O 1
ATOM 870 N N . ALA A 1 105 ? 3.926 8.812 8.556 1.00 92.94 105 ALA A N 1
ATOM 871 C CA . ALA A 1 105 ? 3.549 8.732 9.960 1.00 92.94 105 ALA A CA 1
ATOM 872 C C . ALA A 1 105 ? 4.745 8.447 10.879 1.00 92.94 105 ALA A C 1
ATOM 874 O O . ALA A 1 105 ? 4.874 9.096 11.918 1.00 92.94 105 ALA A O 1
ATOM 875 N N . THR A 1 106 ? 5.675 7.568 10.484 1.00 94.19 106 THR A N 1
ATOM 876 C CA . THR A 1 106 ? 6.909 7.324 11.262 1.00 94.19 106 THR A CA 1
ATOM 877 C C . THR A 1 106 ? 7.813 8.557 11.330 1.00 94.19 106 THR A C 1
ATOM 879 O O . THR A 1 106 ? 8.539 8.739 12.305 1.00 94.19 106 THR A O 1
ATOM 882 N N . GLN A 1 107 ? 7.724 9.447 10.339 1.00 93.75 107 GLN A N 1
ATOM 883 C CA . GLN A 1 107 ? 8.415 10.741 10.305 1.00 93.75 107 GLN A CA 1
ATOM 884 C C . GLN A 1 107 ? 7.612 11.887 10.948 1.00 93.75 107 GLN A C 1
ATOM 886 O O . GLN A 1 107 ? 8.011 13.044 10.821 1.00 93.75 107 GLN A O 1
ATOM 891 N N . ALA A 1 108 ? 6.474 11.597 11.593 1.00 88.44 108 ALA A N 1
ATOM 892 C CA . ALA A 1 108 ? 5.550 12.585 12.164 1.00 88.44 108 ALA A CA 1
ATOM 893 C C . ALA A 1 108 ? 5.044 13.649 11.160 1.00 88.44 108 ALA A C 1
ATOM 895 O O . ALA A 1 108 ? 4.655 14.750 11.549 1.00 88.44 108 ALA A O 1
ATOM 896 N N . LYS A 1 109 ? 5.034 13.322 9.860 1.00 89.06 109 LYS A N 1
ATOM 897 C CA . LYS A 1 109 ? 4.507 14.168 8.773 1.00 89.06 109 LYS A CA 1
ATOM 898 C C . LYS A 1 109 ? 3.026 13.914 8.481 1.00 89.06 109 LYS A C 1
ATOM 900 O O . 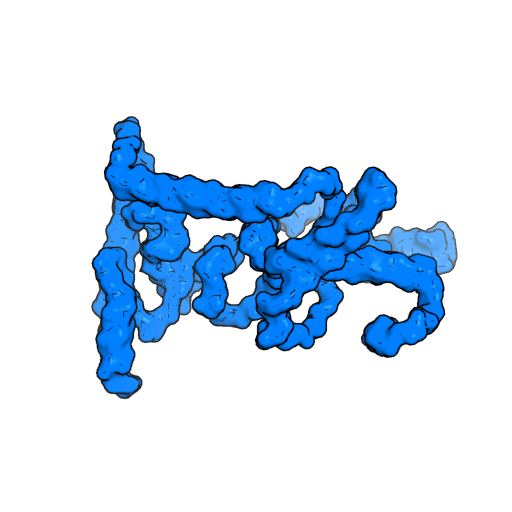LYS A 1 109 ? 2.394 14.722 7.806 1.00 89.06 109 LYS A O 1
ATOM 905 N N . ALA A 1 110 ? 2.481 12.799 8.961 1.00 89.19 110 ALA A N 1
ATOM 906 C CA . ALA A 1 110 ? 1.083 12.418 8.802 1.00 89.19 110 ALA A CA 1
ATOM 907 C C . ALA A 1 110 ? 0.583 11.655 10.037 1.00 89.19 110 ALA A C 1
ATOM 909 O O . ALA A 1 110 ? 1.375 11.113 10.806 1.00 89.19 110 ALA A O 1
ATOM 910 N N . MET A 1 111 ? -0.736 11.584 10.200 1.00 90.31 111 MET A N 1
ATOM 911 C CA . MET A 1 111 ? -1.391 10.652 11.117 1.00 90.31 111 MET A CA 1
ATOM 912 C C . MET A 1 111 ? -2.190 9.630 10.315 1.00 90.31 111 MET A C 1
ATOM 914 O O . MET A 1 111 ? -2.619 9.900 9.189 1.00 90.31 111 MET A O 1
ATOM 918 N N . LEU A 1 112 ? -2.383 8.456 10.907 1.00 92.75 112 LEU A N 1
ATOM 919 C CA . LEU A 1 112 ? -3.144 7.363 10.315 1.00 92.75 112 LEU A CA 1
ATOM 920 C C . LEU A 1 112 ? -4.498 7.226 11.011 1.00 92.75 112 LEU A C 1
ATOM 922 O O . LEU A 1 112 ? -4.671 7.635 12.158 1.00 92.75 112 LEU A O 1
ATOM 926 N N . ARG A 1 113 ? -5.467 6.629 10.327 1.00 90.12 113 ARG A N 1
ATOM 927 C CA . ARG A 1 113 ? -6.795 6.364 10.883 1.00 90.12 113 ARG A CA 1
ATOM 928 C C . ARG A 1 113 ? -6.754 5.313 11.998 1.00 90.12 113 ARG A C 1
ATOM 930 O O . ARG A 1 113 ? -7.557 5.386 12.921 1.00 90.12 113 ARG A O 1
ATOM 937 N N . LEU A 1 114 ? -5.794 4.384 11.944 1.00 91.00 114 LEU A N 1
ATOM 938 C CA . LEU A 1 114 ? -5.532 3.292 12.895 1.00 91.00 114 LEU A CA 1
ATOM 939 C C . LEU A 1 114 ? -6.626 2.219 13.013 1.00 91.00 114 LEU A C 1
ATOM 941 O O . LEU A 1 114 ? -6.270 1.060 13.177 1.00 91.00 114 LEU A O 1
ATOM 945 N N . HIS A 1 115 ? -7.913 2.542 12.883 1.00 85.94 115 HIS A N 1
ATOM 946 C CA . HIS A 1 115 ? -9.033 1.595 13.022 1.00 85.94 115 HIS A CA 1
ATOM 947 C C . HIS A 1 115 ? -10.077 1.737 11.898 1.00 85.94 115 HIS A C 1
ATOM 949 O O . HIS A 1 115 ? -9.988 2.645 11.072 1.00 85.94 115 HIS A O 1
ATOM 955 N N . ARG A 1 116 ? -11.084 0.847 11.893 1.00 79.94 116 ARG A N 1
ATOM 956 C CA . ARG A 1 116 ? -12.190 0.770 10.914 1.00 79.94 116 ARG A CA 1
ATOM 957 C C . ARG A 1 116 ? -11.712 0.505 9.483 1.00 79.94 116 ARG A C 1
ATOM 959 O O . ARG A 1 116 ? -11.282 -0.603 9.183 1.00 79.94 116 ARG A O 1
ATOM 966 N N . ASP A 1 117 ? -11.845 1.492 8.602 1.00 75.69 117 ASP A N 1
ATOM 967 C CA . ASP A 1 117 ? -11.633 1.343 7.167 1.00 75.69 117 ASP A CA 1
ATOM 968 C C . ASP A 1 117 ? -10.181 0.935 6.924 1.00 75.69 117 ASP A C 1
ATOM 970 O O . ASP A 1 117 ? -9.269 1.665 7.305 1.00 75.69 117 ASP A O 1
ATOM 974 N N . GLY A 1 118 ? -9.958 -0.240 6.336 1.00 75.62 118 GLY A N 1
ATOM 975 C CA . GLY A 1 118 ? -8.621 -0.802 6.132 1.00 75.62 118 GLY A CA 1
ATOM 976 C C . GLY A 1 118 ? -8.145 -1.816 7.168 1.00 75.62 118 GLY A C 1
ATOM 977 O O . GLY A 1 118 ? -7.054 -2.347 6.995 1.00 75.62 118 GLY A O 1
ATOM 978 N N . ASP A 1 119 ? -8.930 -2.113 8.208 1.00 82.19 119 ASP A N 1
ATOM 979 C CA . ASP A 1 119 ? -8.715 -3.296 9.046 1.00 82.19 119 ASP A CA 1
ATOM 980 C C . ASP A 1 119 ? -9.376 -4.523 8.380 1.00 82.19 119 ASP A C 1
ATOM 982 O O . ASP A 1 119 ? -10.604 -4.646 8.430 1.00 82.19 119 ASP A O 1
ATOM 986 N N . PRO A 1 120 ? -8.604 -5.452 7.778 1.00 72.38 120 PRO A N 1
ATOM 987 C CA . PRO A 1 120 ? -9.165 -6.636 7.130 1.00 72.38 120 PRO A CA 1
ATOM 988 C C . PRO A 1 120 ? -9.801 -7.620 8.123 1.00 72.38 120 PRO A C 1
ATOM 990 O O . PRO A 1 120 ? -10.578 -8.476 7.712 1.00 72.38 120 PRO A O 1
ATOM 993 N N . THR A 1 121 ? -9.492 -7.518 9.421 1.00 77.31 121 THR A N 1
ATOM 994 C CA . THR A 1 121 ? -10.084 -8.377 10.459 1.00 77.31 121 THR A CA 1
ATOM 995 C C . THR A 1 121 ? -11.444 -7.859 10.918 1.00 77.31 121 THR A C 1
ATOM 997 O O . THR A 1 121 ? -12.277 -8.624 11.398 1.00 77.31 121 THR A O 1
ATOM 1000 N N . GLY A 1 122 ? -11.668 -6.543 10.832 1.00 75.69 122 GLY A N 1
ATOM 1001 C CA . GLY A 1 122 ? -12.819 -5.859 11.423 1.00 75.69 122 GLY A CA 1
ATOM 1002 C C . GLY A 1 122 ? -12.913 -5.979 12.953 1.00 75.69 122 GLY A C 1
ATOM 1003 O O . GLY A 1 122 ? -13.936 -5.607 13.537 1.00 75.69 122 GLY A O 1
ATOM 1004 N N . ARG A 1 123 ? -11.903 -6.540 13.627 1.00 79.25 123 ARG A N 1
ATOM 1005 C CA . ARG A 1 123 ? -11.889 -6.776 15.083 1.00 79.25 123 ARG A CA 1
ATOM 1006 C C . ARG A 1 123 ? -11.173 -5.659 15.843 1.00 79.25 123 ARG A C 1
ATOM 1008 O O . ARG A 1 123 ? -11.187 -5.641 17.070 1.00 79.25 123 ARG A O 1
ATOM 1015 N N . GLY A 1 124 ? -10.581 -4.696 15.133 1.00 84.62 124 GLY A N 1
ATOM 1016 C CA . GLY A 1 124 ? -9.793 -3.623 15.733 1.00 84.62 124 GLY A CA 1
ATOM 1017 C C . GLY A 1 124 ? -8.439 -4.107 16.250 1.00 84.62 124 GLY A C 1
ATOM 1018 O O . GLY A 1 124 ? -7.907 -3.510 17.193 1.00 84.62 124 GLY A O 1
ATOM 1019 N N . GLU A 1 125 ? -7.931 -5.190 15.654 1.00 88.88 125 GLU A N 1
ATOM 1020 C CA . GLU A 1 125 ? -6.665 -5.872 15.964 1.00 88.88 125 GLU A CA 1
ATOM 1021 C C . GLU A 1 125 ? -5.574 -5.570 14.914 1.00 88.88 125 GLU A C 1
ATOM 1023 O O . GLU A 1 125 ? -4.443 -6.042 15.021 1.00 88.88 125 GLU A O 1
ATOM 1028 N N . VAL A 1 126 ? -5.887 -4.781 13.882 1.00 90.69 126 VAL A N 1
ATOM 1029 C CA . VAL A 1 126 ? -4.941 -4.389 12.829 1.00 90.69 126 VAL A CA 1
ATOM 1030 C C . VAL A 1 126 ? -4.967 -2.882 12.638 1.00 90.69 126 VAL A C 1
ATOM 1032 O O . VAL A 1 126 ? -5.992 -2.225 12.807 1.00 90.69 126 VAL A O 1
ATOM 1035 N N . PHE A 1 127 ? -3.809 -2.333 12.282 1.00 93.06 127 PHE A N 1
ATOM 1036 C CA . PHE A 1 127 ? -3.660 -0.925 11.961 1.00 93.06 127 PHE A CA 1
ATOM 1037 C C . PHE A 1 127 ? -4.217 -0.604 10.575 1.00 93.06 127 PHE A C 1
ATOM 1039 O O . PHE A 1 127 ? -3.759 -1.148 9.572 1.00 93.06 127 PHE A O 1
ATOM 1046 N N . SER A 1 128 ? -5.117 0.372 10.510 1.00 92.94 128 SER A N 1
ATOM 1047 C CA . SER A 1 128 ? -5.432 1.051 9.254 1.00 92.94 128 SER A CA 1
ATOM 1048 C C . SER A 1 128 ? -4.373 2.107 8.924 1.00 92.94 128 SER A C 1
ATOM 1050 O O . SER A 1 128 ? -4.179 3.066 9.679 1.00 92.94 128 SER A O 1
ATOM 1052 N N . PHE A 1 129 ? -3.715 1.955 7.771 1.00 94.19 129 PHE A N 1
ATOM 1053 C CA . PHE A 1 129 ? -2.734 2.908 7.228 1.00 94.19 129 PHE A CA 1
ATOM 1054 C C . PHE A 1 129 ? -3.347 3.948 6.277 1.00 94.19 129 PHE A C 1
ATOM 1056 O O . PHE A 1 129 ? -2.644 4.586 5.489 1.00 94.19 129 PHE A O 1
ATOM 1063 N N . ILE A 1 130 ? -4.660 4.156 6.372 1.00 91.88 130 ILE A N 1
ATOM 1064 C CA . ILE A 1 130 ? -5.334 5.272 5.712 1.00 91.88 130 ILE A CA 1
ATOM 1065 C C . ILE A 1 130 ? -4.902 6.582 6.374 1.00 91.88 130 ILE A C 1
ATOM 1067 O O . ILE A 1 130 ? -4.920 6.703 7.600 1.00 91.88 130 ILE A O 1
ATOM 1071 N N . ARG A 1 131 ? -4.511 7.571 5.569 1.00 90.38 131 ARG A N 1
ATOM 1072 C CA . ARG A 1 131 ? -4.104 8.893 6.056 1.00 90.38 131 ARG A CA 1
ATOM 1073 C C . ARG A 1 131 ? -5.310 9.676 6.567 1.00 90.38 131 ARG A C 1
ATOM 1075 O O . ARG A 1 131 ? -6.357 9.695 5.930 1.00 90.38 131 ARG A O 1
ATOM 1082 N N . ILE A 1 132 ? -5.124 10.393 7.670 1.00 86.75 132 ILE A N 1
ATOM 1083 C CA . ILE A 1 132 ? -6.053 11.433 8.124 1.00 86.75 132 ILE A CA 1
ATOM 1084 C C . ILE A 1 132 ? -5.367 12.799 8.094 1.00 86.75 132 ILE A C 1
ATOM 1086 O O . ILE A 1 132 ? -4.146 12.907 8.249 1.00 86.75 132 ILE A O 1
ATOM 1090 N N . SER A 1 133 ? -6.148 13.858 7.883 1.00 80.62 133 SER A N 1
ATOM 1091 C CA . SER A 1 133 ? -5.626 15.222 7.912 1.00 80.62 133 SER A CA 1
ATOM 1092 C C . SER A 1 133 ? -5.180 15.592 9.326 1.00 80.62 133 SER A C 1
ATOM 1094 O O . SER A 1 133 ? -5.901 15.382 10.298 1.00 80.62 133 SER A O 1
ATOM 1096 N N . MET A 1 134 ? -4.021 16.245 9.440 1.00 73.69 134 MET A N 1
ATOM 1097 C CA . MET A 1 134 ? -3.527 16.820 10.701 1.00 73.69 134 MET A CA 1
ATOM 1098 C C . MET A 1 134 ? -4.414 17.952 11.247 1.00 73.69 134 MET A C 1
ATOM 1100 O O . MET A 1 134 ? -4.098 18.502 12.294 1.00 73.69 134 MET A O 1
ATOM 1104 N N . LYS A 1 135 ? -5.457 18.367 10.514 1.00 72.75 135 LYS A N 1
ATOM 1105 C CA . LYS A 1 135 ? -6.468 19.344 10.953 1.00 72.75 135 LYS A CA 1
ATOM 1106 C C . LYS A 1 135 ? -7.753 18.679 11.455 1.00 72.75 135 LYS A C 1
ATOM 1108 O O . LYS A 1 135 ? -8.609 19.371 12.016 1.00 72.75 135 LYS A O 1
ATOM 1113 N N . ASP A 1 136 ? -7.897 17.379 11.227 1.00 75.75 136 ASP A N 1
ATOM 1114 C CA . ASP A 1 136 ? -9.062 16.615 11.650 1.00 75.75 136 ASP A CA 1
ATO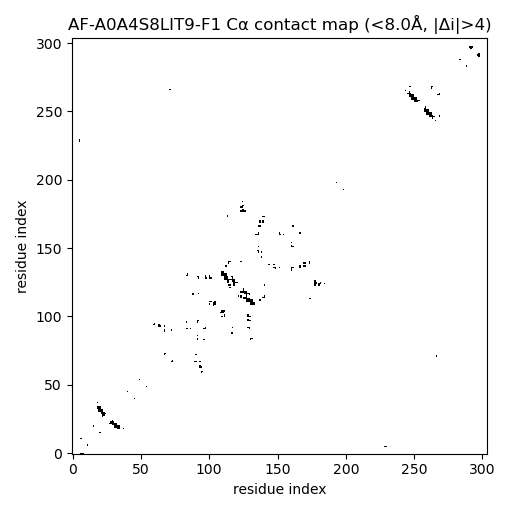M 1115 C C . ASP A 1 136 ? -8.839 16.064 13.054 1.00 75.75 136 ASP A C 1
ATOM 1117 O O . ASP A 1 136 ? -7.709 15.814 13.483 1.00 75.75 136 ASP A O 1
ATOM 1121 N N . ILE A 1 137 ? -9.936 15.893 13.792 1.00 78.75 137 ILE A N 1
ATOM 1122 C CA . ILE A 1 137 ? -9.887 15.281 15.116 1.00 78.75 137 ILE A CA 1
ATOM 1123 C C . ILE A 1 137 ? -9.600 13.794 14.946 1.00 78.75 137 ILE A C 1
ATOM 1125 O O . ILE A 1 137 ? -10.219 13.104 14.137 1.00 78.75 137 ILE A O 1
ATOM 1129 N N . PHE A 1 138 ? -8.670 13.295 15.755 1.00 83.62 138 PHE A N 1
ATOM 1130 C CA . PHE A 1 138 ? -8.448 11.865 15.854 1.00 83.62 138 PHE A CA 1
ATOM 1131 C C . PHE A 1 138 ? -9.544 11.306 16.754 1.00 83.62 138 PHE A C 1
ATOM 1133 O O . PHE A 1 138 ? -9.689 11.735 17.899 1.00 83.62 138 PHE A O 1
ATOM 1140 N N . VAL A 1 139 ? -10.326 10.378 16.219 1.00 81.19 139 VAL A N 1
ATOM 1141 C CA . VAL A 1 139 ? -11.452 9.753 16.913 1.00 81.19 139 VAL A CA 1
ATOM 1142 C C . VAL A 1 139 ? -11.049 8.330 17.259 1.00 81.19 139 VAL A C 1
ATOM 1144 O O . VAL A 1 139 ? -10.503 7.634 16.405 1.00 81.19 139 VAL A O 1
ATOM 1147 N N . LYS A 1 140 ? -11.292 7.894 18.496 1.00 81.06 140 LYS A N 1
ATOM 1148 C CA . LYS A 1 140 ? -10.921 6.549 18.952 1.00 81.06 140 LYS A CA 1
ATOM 1149 C C . LYS A 1 140 ? -11.875 5.490 18.379 1.00 81.06 140 LYS A C 1
ATOM 1151 O O . LYS A 1 140 ? -13.013 5.795 18.019 1.00 81.06 140 LYS A O 1
ATOM 1156 N N . ALA A 1 141 ? -11.444 4.230 18.329 1.00 77.56 141 ALA A N 1
ATOM 1157 C CA . ALA A 1 141 ? -12.338 3.118 18.022 1.00 77.56 141 ALA A CA 1
ATOM 1158 C C . ALA A 1 141 ? -13.546 3.095 18.986 1.00 77.56 141 ALA A C 1
ATOM 1160 O O . ALA A 1 141 ? -13.385 3.224 20.199 1.00 77.56 141 ALA A O 1
ATOM 1161 N N . GLY A 1 142 ? -14.755 2.937 18.436 1.00 72.06 142 GLY A N 1
ATOM 1162 C CA . GLY A 1 142 ? -16.018 2.915 19.190 1.00 72.06 142 GLY A CA 1
ATOM 1163 C C . GLY A 1 142 ? -16.670 4.282 19.433 1.00 72.06 142 GLY A C 1
ATOM 1164 O O . GLY A 1 142 ? -17.839 4.329 19.801 1.00 72.06 142 GLY A O 1
ATOM 1165 N N . GLU A 1 143 ? -15.967 5.385 19.179 1.00 76.00 143 GLU A N 1
ATOM 1166 C CA . GLU A 1 143 ? -16.570 6.719 19.186 1.00 76.00 143 GLU A CA 1
ATOM 1167 C C . GLU A 1 143 ? -17.209 7.028 17.824 1.00 76.00 143 GLU A C 1
ATOM 1169 O O . GLU A 1 143 ? -16.764 6.529 16.778 1.00 76.00 143 GLU A O 1
ATOM 1174 N N . ASP A 1 144 ? -18.272 7.836 17.831 1.00 73.56 144 ASP A N 1
ATOM 1175 C CA . ASP A 1 144 ? -18.937 8.254 16.601 1.00 73.56 144 ASP A CA 1
ATOM 1176 C C . ASP A 1 144 ? -18.131 9.366 15.914 1.00 73.56 144 ASP A C 1
ATOM 1178 O O . ASP A 1 144 ? -17.988 10.483 16.423 1.00 73.56 144 ASP A O 1
ATOM 1182 N N . TYR A 1 145 ? -17.568 9.018 14.755 1.00 70.81 145 TYR A N 1
ATOM 1183 C CA . TYR A 1 145 ? -16.752 9.910 13.942 1.00 70.81 145 TYR A CA 1
ATOM 1184 C C . TYR A 1 145 ? -17.566 11.104 13.442 1.00 70.81 145 TYR A C 1
ATOM 1186 O O . TYR A 1 145 ? -17.077 12.231 13.493 1.00 70.81 145 TYR A O 1
ATOM 1194 N N . GLU A 1 146 ? -18.812 10.879 13.018 1.00 73.06 146 GLU A N 1
ATOM 1195 C CA . GLU A 1 146 ? -19.655 11.933 12.449 1.00 73.06 146 GLU A CA 1
ATOM 1196 C C . GLU A 1 146 ? -20.064 12.947 13.515 1.00 73.06 146 GLU A C 1
ATOM 1198 O O . GLU A 1 146 ? -19.984 14.153 13.283 1.00 73.06 146 GLU A O 1
ATOM 1203 N N . GLN A 1 147 ? -20.407 12.478 14.717 1.00 77.06 147 GLN A N 1
ATOM 1204 C CA . GLN A 1 147 ? -20.757 13.359 15.834 1.00 77.06 147 GLN A CA 1
ATOM 1205 C C . GLN A 1 147 ? -19.569 14.214 16.274 1.00 77.06 147 GLN A C 1
ATOM 1207 O O . GLN A 1 147 ? -19.696 15.435 16.363 1.00 77.06 147 GLN A O 1
ATOM 1212 N N . LYS A 1 148 ? -18.390 13.612 16.489 1.00 74.69 148 LYS A N 1
ATOM 1213 C CA . LYS A 1 148 ? -17.201 14.377 16.902 1.00 74.69 148 LYS A CA 1
ATOM 1214 C C . LYS A 1 148 ? -16.726 15.354 15.830 1.00 74.69 148 LYS A C 1
ATOM 1216 O O . LYS A 1 148 ? -16.260 16.442 16.170 1.00 74.69 148 LYS A O 1
ATOM 1221 N N . MET A 1 149 ? -16.853 15.001 14.551 1.00 72.19 149 MET A N 1
ATOM 1222 C CA . MET A 1 149 ? -16.556 15.924 13.455 1.00 72.19 149 MET A CA 1
ATOM 1223 C C . MET A 1 149 ? -17.567 17.076 13.403 1.00 72.19 149 MET A C 1
ATOM 1225 O O . MET A 1 149 ? -17.150 18.229 13.330 1.00 72.19 149 MET A O 1
ATOM 1229 N N . ALA A 1 150 ? -18.867 16.804 13.541 1.00 76.56 150 ALA A N 1
ATOM 1230 C CA . ALA A 1 150 ? -19.903 17.838 13.568 1.00 76.56 150 ALA A CA 1
ATOM 1231 C C . ALA A 1 150 ? -19.745 18.798 14.763 1.00 76.56 150 ALA A C 1
ATOM 1233 O O . ALA A 1 150 ? -19.873 20.014 14.620 1.00 76.56 150 ALA A O 1
ATOM 1234 N N . GLU A 1 151 ? -19.400 18.281 15.944 1.00 76.69 151 GLU A N 1
ATOM 1235 C CA . GLU A 1 151 ? -19.071 19.103 17.115 1.00 76.69 151 GLU A CA 1
ATOM 1236 C C . GLU A 1 151 ? -17.845 19.994 16.874 1.00 76.69 151 GLU A C 1
ATOM 1238 O O . GLU A 1 151 ? -17.824 21.154 17.293 1.00 76.69 151 GLU A O 1
ATOM 1243 N N . ALA A 1 152 ? -16.832 19.479 16.174 1.00 71.62 152 ALA A N 1
ATOM 1244 C CA . ALA A 1 152 ? -15.640 20.236 15.807 1.00 71.62 152 ALA A CA 1
ATOM 1245 C C . ALA A 1 152 ? -15.925 21.334 14.778 1.00 71.62 152 ALA A C 1
ATOM 1247 O O . ALA A 1 152 ? -15.298 22.394 14.824 1.00 71.62 152 ALA A O 1
ATOM 1248 N N . GLU A 1 153 ? -16.847 21.086 13.847 1.00 74.75 153 GLU A N 1
ATOM 1249 C CA . GLU A 1 153 ? -17.267 22.056 12.834 1.00 74.75 153 GLU A CA 1
ATOM 1250 C C . GLU A 1 153 ? -18.175 23.151 13.393 1.00 74.75 153 GLU A C 1
ATOM 1252 O O . GLU A 1 153 ? -18.095 24.293 12.940 1.00 74.75 153 GLU A O 1
ATOM 1257 N N . ASN A 1 154 ? -18.969 22.838 14.420 1.00 74.69 154 ASN A N 1
ATOM 1258 C CA . ASN A 1 154 ? -19.799 23.811 15.131 1.00 74.69 154 ASN A CA 1
ATOM 1259 C C . ASN A 1 154 ? -18.986 24.779 16.009 1.00 74.69 154 ASN A C 1
ATOM 1261 O O . ASN A 1 154 ? -19.507 25.809 16.447 1.00 74.69 154 ASN A O 1
ATOM 1265 N N . ARG A 1 155 ? -17.703 24.492 16.270 1.00 73.69 155 ARG A N 1
ATOM 1266 C CA . ARG A 1 155 ? -16.805 25.436 16.949 1.00 73.69 155 ARG A CA 1
ATOM 1267 C C . ARG A 1 155 ? -16.426 26.589 16.006 1.00 73.69 155 ARG A C 1
ATOM 1269 O O . ARG A 1 155 ? -16.227 26.378 14.810 1.00 73.69 155 ARG A O 1
ATOM 1276 N N . PRO A 1 156 ? -16.288 27.825 16.520 1.00 73.75 156 PRO A N 1
ATOM 1277 C CA . PRO A 1 156 ? -15.945 28.977 15.692 1.00 73.75 156 PRO A CA 1
ATOM 1278 C C . PRO A 1 156 ? -14.624 28.746 14.946 1.00 73.75 156 PRO A C 1
ATOM 1280 O O . PRO A 1 156 ? -13.647 28.298 15.539 1.00 73.75 156 PRO A O 1
ATOM 1283 N N . LYS A 1 157 ? -14.573 29.108 13.654 1.00 64.75 157 LYS A N 1
ATOM 1284 C CA . LYS A 1 157 ? -13.421 28.873 12.752 1.00 64.75 157 LYS A CA 1
ATOM 1285 C C . LYS A 1 157 ? -12.085 29.457 13.245 1.00 64.75 157 LYS A C 1
ATOM 1287 O O . LYS A 1 157 ? -11.038 29.063 12.744 1.00 64.75 157 LYS A O 1
ATOM 1292 N N . SER A 1 158 ? -12.111 30.397 14.194 1.00 62.00 158 SER A N 1
ATOM 1293 C CA . SER A 1 158 ? -10.919 30.986 14.819 1.00 62.00 158 SER A CA 1
ATOM 1294 C C . SER A 1 158 ? -10.377 30.186 16.008 1.00 62.00 158 SER A C 1
ATOM 1296 O O . SER A 1 158 ? -9.271 30.462 16.463 1.00 62.00 158 SER A O 1
ATOM 1298 N N . ALA A 1 159 ? -11.144 29.236 16.547 1.00 63.66 159 ALA A N 1
ATOM 1299 C CA . ALA A 1 159 ? -10.728 28.394 17.658 1.00 63.66 159 ALA A CA 1
ATOM 1300 C C . ALA A 1 159 ? -10.046 27.125 17.135 1.00 63.66 159 ALA A C 1
ATOM 1302 O O . ALA A 1 159 ? -10.506 26.497 16.179 1.00 63.66 159 ALA A O 1
ATOM 1303 N N . HIS A 1 160 ? -8.955 26.718 17.784 1.00 66.88 160 HIS A N 1
ATOM 1304 C CA . HIS A 1 160 ? -8.357 25.415 17.520 1.00 66.88 160 HIS A CA 1
ATOM 1305 C C . HIS A 1 160 ? -9.389 24.315 17.795 1.00 66.88 160 HIS A C 1
ATOM 1307 O O . HIS A 1 160 ? -9.973 24.258 18.879 1.00 66.88 160 HIS A O 1
ATOM 1313 N N . ARG A 1 161 ? -9.618 23.446 16.800 1.00 70.00 161 ARG A N 1
ATOM 1314 C CA . ARG A 1 161 ? -10.620 22.369 16.871 1.00 70.00 161 ARG A CA 1
ATOM 1315 C C . ARG A 1 161 ? -10.392 21.457 18.085 1.00 70.00 161 ARG A C 1
ATOM 1317 O O . ARG A 1 161 ? -11.360 20.990 18.680 1.00 70.00 161 ARG A O 1
ATOM 1324 N N . TYR A 1 162 ? -9.136 21.273 18.492 1.00 73.94 162 TYR A N 1
ATOM 1325 C CA . TYR A 1 162 ? -8.713 20.434 19.613 1.00 73.94 162 TYR A CA 1
ATOM 1326 C C . TYR A 1 162 ? -7.317 20.836 20.122 1.00 73.94 162 TYR A C 1
ATOM 1328 O O . TYR A 1 162 ? -6.599 21.606 19.479 1.00 73.94 162 TYR A O 1
ATOM 1336 N N . ASN A 1 163 ? -6.921 20.286 21.273 1.00 84.75 163 ASN A N 1
ATOM 1337 C CA . ASN A 1 163 ? -5.576 20.431 21.824 1.00 84.75 163 ASN A CA 1
ATOM 1338 C C . ASN A 1 163 ? -4.622 19.393 21.205 1.00 84.75 163 ASN A C 1
ATOM 1340 O O . ASN A 1 163 ? -4.861 18.190 21.292 1.00 84.75 163 ASN A O 1
ATOM 1344 N N . VAL A 1 164 ? -3.522 19.855 20.601 1.00 84.62 164 VAL A N 1
ATOM 1345 C CA . VAL A 1 164 ? -2.538 18.995 19.918 1.00 84.62 164 VAL A CA 1
ATOM 1346 C C . VAL A 1 164 ? -1.912 17.965 20.866 1.00 84.62 164 VAL A C 1
ATOM 1348 O O . VAL A 1 164 ? -1.751 16.809 20.484 1.00 84.62 164 VAL A O 1
ATOM 1351 N N . ALA A 1 165 ? -1.589 18.348 22.105 1.00 86.88 165 ALA A N 1
ATOM 1352 C CA . ALA A 1 165 ? -0.970 17.436 23.071 1.00 86.88 165 ALA A CA 1
ATOM 1353 C C . ALA A 1 165 ? -1.940 16.329 23.511 1.00 86.88 165 ALA A C 1
ATOM 1355 O O . ALA A 1 165 ? -1.557 15.165 23.622 1.00 86.88 165 ALA A O 1
ATOM 1356 N N . GLU A 1 166 ? -3.210 16.687 23.706 1.00 87.56 166 GLU A N 1
ATOM 1357 C CA . GLU A 1 166 ? -4.274 15.740 24.037 1.00 87.56 166 GLU A CA 1
ATOM 1358 C C . GLU A 1 166 ? -4.527 14.771 22.877 1.00 87.56 166 GLU A C 1
ATOM 1360 O O . GLU A 1 166 ? -4.567 13.561 23.082 1.00 87.56 166 GLU A O 1
ATOM 1365 N N . GLN A 1 167 ? -4.596 15.276 21.641 1.00 86.56 167 GLN A N 1
ATOM 1366 C CA . GLN A 1 167 ? -4.771 14.430 20.460 1.00 86.56 167 GLN A CA 1
ATOM 1367 C C . GLN A 1 167 ? -3.605 13.450 20.285 1.00 86.56 167 GLN A C 1
ATOM 1369 O O . GLN A 1 167 ? -3.836 12.274 20.017 1.00 86.56 167 GLN A O 1
ATOM 1374 N N . GLN A 1 168 ? -2.360 13.899 20.477 1.00 88.38 168 GLN A N 1
ATOM 1375 C CA . GLN A 1 168 ? -1.193 13.016 20.423 1.00 88.38 168 GLN A CA 1
ATOM 1376 C C . GLN A 1 168 ? -1.236 11.932 21.503 1.00 88.38 168 GLN A C 1
ATOM 1378 O O . GLN A 1 168 ? -0.839 10.797 21.237 1.00 88.38 168 GLN A O 1
ATOM 1383 N N . LEU A 1 169 ? -1.717 12.259 22.706 1.00 91.62 169 LEU A N 1
ATOM 1384 C CA . LEU A 1 169 ? -1.877 11.284 23.781 1.00 91.62 169 LEU A CA 1
ATOM 1385 C C . LEU A 1 169 ? -2.934 10.233 23.421 1.00 91.62 169 LEU A C 1
ATOM 1387 O O . LEU A 1 169 ? -2.668 9.038 23.543 1.00 91.62 169 LEU A O 1
ATOM 1391 N N . ILE A 1 170 ? -4.095 10.664 22.916 1.00 90.44 170 ILE A N 1
ATOM 1392 C CA . ILE A 1 170 ? -5.160 9.758 22.463 1.00 90.44 170 ILE A CA 1
ATOM 1393 C C . ILE A 1 170 ? -4.643 8.867 21.326 1.00 90.44 170 ILE A C 1
ATOM 1395 O O . ILE A 1 170 ? -4.800 7.649 21.389 1.00 90.44 170 ILE A O 1
ATOM 1399 N N . TYR A 1 171 ? -3.963 9.448 20.336 1.00 92.00 171 TYR A N 1
ATOM 1400 C CA . TYR A 1 171 ? -3.380 8.726 19.205 1.00 92.00 171 TYR A CA 1
ATOM 1401 C C . TYR A 1 171 ? -2.393 7.642 19.660 1.00 92.00 171 TYR A C 1
ATOM 1403 O O . TYR A 1 171 ? -2.522 6.485 19.266 1.00 92.00 171 TYR A O 1
ATOM 1411 N N . LYS A 1 172 ? -1.456 7.977 20.558 1.00 92.69 172 LYS A N 1
ATOM 1412 C CA . LYS A 1 172 ? -0.512 7.003 21.132 1.00 92.69 172 LYS A CA 1
ATOM 1413 C C . LYS A 1 172 ? -1.216 5.907 21.927 1.00 92.69 172 LYS A C 1
ATOM 1415 O O . LYS A 1 172 ? -0.882 4.739 21.759 1.00 92.69 172 LYS A O 1
ATOM 1420 N N . SER A 1 173 ? -2.215 6.268 22.735 1.00 93.69 173 SER A N 1
ATOM 1421 C CA . SER A 1 173 ? -2.988 5.288 23.506 1.00 93.69 173 SER A CA 1
ATOM 1422 C C . SER A 1 173 ? -3.718 4.287 22.605 1.00 93.69 173 SER A C 1
ATOM 1424 O O . SER A 1 173 ? -3.836 3.112 22.948 1.00 93.69 173 SER A O 1
ATOM 1426 N N . GLU A 1 174 ? -4.172 4.728 21.428 1.00 93.19 174 GLU A N 1
ATOM 1427 C CA . GLU A 1 174 ? -4.827 3.852 20.461 1.00 93.19 174 GLU A CA 1
ATOM 1428 C C . GLU A 1 174 ? -3.821 2.959 19.728 1.00 93.19 174 GLU A C 1
ATOM 1430 O O . GLU A 1 174 ? -4.105 1.780 19.517 1.00 93.19 174 GLU A O 1
ATOM 1435 N N . ILE A 1 175 ? -2.621 3.470 19.421 1.00 94.69 175 ILE A N 1
ATOM 1436 C CA . ILE A 1 175 ? -1.525 2.644 18.894 1.00 94.69 175 ILE A CA 1
ATOM 1437 C C . ILE A 1 175 ? -1.190 1.513 19.868 1.00 94.69 175 ILE A C 1
ATOM 1439 O O . ILE A 1 175 ? -1.120 0.356 19.459 1.00 94.69 175 ILE A O 1
ATOM 1443 N N . GLU A 1 176 ? -1.019 1.829 21.153 1.00 95.88 176 GLU A N 1
ATOM 1444 C CA . GLU A 1 176 ? -0.719 0.837 22.191 1.00 95.88 176 GLU A CA 1
ATOM 1445 C C . GLU A 1 176 ? -1.847 -0.188 22.346 1.00 95.88 176 GLU A C 1
ATOM 1447 O O . GLU A 1 176 ? -1.581 -1.386 22.465 1.00 95.88 176 GLU A O 1
ATOM 1452 N N . ARG A 1 177 ? -3.110 0.261 22.292 1.00 94.94 177 ARG A N 1
ATOM 1453 C CA . ARG A 1 177 ? -4.279 -0.624 22.345 1.00 94.94 177 ARG A CA 1
ATOM 1454 C C . ARG A 1 177 ? -4.271 -1.629 21.193 1.00 94.94 177 ARG A C 1
ATOM 1456 O O . ARG A 1 177 ? -4.432 -2.820 21.448 1.00 94.94 177 ARG A O 1
ATOM 1463 N N . ILE A 1 178 ? -4.102 -1.161 19.952 1.00 93.88 178 ILE A N 1
ATOM 1464 C CA . ILE A 1 178 ? -4.110 -2.021 18.756 1.00 93.88 178 ILE A CA 1
ATOM 1465 C C . ILE A 1 178 ? -2.903 -2.952 18.767 1.00 93.88 178 ILE A C 1
ATOM 1467 O O . ILE A 1 178 ? -3.064 -4.144 18.535 1.00 93.88 178 ILE A O 1
ATOM 1471 N N . TRP A 1 179 ? -1.715 -2.441 19.096 1.00 95.25 179 TRP A N 1
ATOM 1472 C CA . TRP A 1 179 ? -0.503 -3.252 19.204 1.00 95.25 179 TRP A CA 1
ATOM 1473 C C . TRP A 1 179 ? -0.681 -4.405 20.191 1.00 95.25 179 TRP A C 1
ATOM 1475 O O . TRP A 1 179 ? -0.380 -5.554 19.872 1.00 95.25 179 TRP A O 1
ATOM 1485 N N . LYS A 1 180 ? -1.215 -4.110 21.381 1.00 95.81 180 LYS A N 1
ATOM 1486 C CA . LYS A 1 180 ? -1.473 -5.130 22.394 1.00 95.81 180 LYS A CA 1
ATOM 1487 C C . LYS A 1 180 ? -2.546 -6.118 21.939 1.00 95.81 180 LYS A C 1
ATOM 1489 O O . LYS A 1 180 ? -2.341 -7.313 22.080 1.00 95.81 180 LYS A O 1
ATOM 1494 N N . ALA A 1 181 ? -3.641 -5.639 21.347 1.00 92.56 181 ALA A N 1
ATOM 1495 C CA . ALA A 1 181 ? -4.693 -6.506 20.820 1.00 92.56 181 ALA A CA 1
ATOM 1496 C C . ALA A 1 181 ? -4.169 -7.446 19.719 1.00 92.56 181 ALA A C 1
ATOM 1498 O O . ALA A 1 181 ? -4.460 -8.638 19.747 1.00 92.56 181 ALA A O 1
ATOM 1499 N N . GLN A 1 182 ? -3.348 -6.931 18.799 1.00 93.12 182 GLN A N 1
ATOM 1500 C CA . GLN A 1 182 ? -2.686 -7.721 17.763 1.00 93.12 182 GLN A CA 1
ATOM 1501 C C . GLN A 1 182 ? -1.763 -8.776 18.372 1.00 93.12 182 GLN A C 1
ATOM 1503 O O . GLN A 1 182 ? -1.822 -9.943 17.995 1.00 93.12 182 GLN A O 1
ATOM 1508 N N . PHE A 1 183 ? -0.911 -8.369 19.316 1.00 95.00 183 PHE A N 1
ATOM 1509 C CA . PHE A 1 183 ? 0.020 -9.268 19.987 1.00 95.00 183 PHE A CA 1
ATOM 1510 C C . PHE A 1 183 ? -0.715 -10.373 20.749 1.00 95.00 183 PHE A C 1
ATOM 1512 O O . PHE A 1 183 ? -0.373 -11.543 20.594 1.00 95.00 183 PHE A O 1
ATOM 1519 N N . ASP A 1 184 ? -1.734 -10.014 21.530 1.00 92.75 184 ASP A N 1
ATOM 1520 C CA . ASP A 1 184 ? -2.538 -10.957 22.302 1.00 92.75 184 ASP A CA 1
ATOM 1521 C C . ASP A 1 184 ? -3.256 -11.938 21.359 1.00 92.75 184 ASP A C 1
ATOM 1523 O O . ASP A 1 184 ? -3.211 -13.143 21.588 1.00 92.75 184 ASP A O 1
ATOM 1527 N N . SER A 1 185 ? -3.838 -11.447 20.258 1.00 89.94 185 SER A N 1
ATOM 1528 C CA . SER A 1 185 ? -4.524 -12.267 19.247 1.00 89.94 185 SER A CA 1
ATOM 1529 C C . SER A 1 185 ? -3.578 -13.243 18.537 1.00 89.94 185 SER A C 1
ATOM 1531 O O . SER A 1 185 ? -3.841 -14.443 18.501 1.00 89.94 185 SER A O 1
ATOM 1533 N N . LEU A 1 186 ? -2.425 -12.769 18.050 1.00 91.31 186 LEU A N 1
ATOM 1534 C CA . LEU A 1 186 ? -1.441 -13.601 17.344 1.00 91.31 186 LEU A CA 1
ATOM 1535 C C . LEU A 1 186 ? -0.647 -14.538 18.269 1.00 91.31 186 LEU A C 1
ATOM 1537 O O . LEU A 1 186 ? -0.027 -15.487 17.790 1.00 91.31 186 LEU A O 1
ATOM 1541 N N . SER A 1 187 ? -0.644 -14.284 19.581 1.00 94.00 187 SER A N 1
ATOM 1542 C CA . SER A 1 187 ? 0.036 -15.129 20.576 1.00 94.00 187 SER A CA 1
ATOM 1543 C C . SER A 1 187 ? -0.862 -16.218 21.170 1.00 94.00 187 SER A C 1
ATOM 1545 O O . SER A 1 187 ? -0.362 -17.098 21.882 1.00 94.00 187 SER A O 1
ATOM 1547 N N . ARG A 1 188 ? -2.175 -16.171 20.912 1.00 90.44 188 ARG A N 1
ATOM 1548 C CA . ARG A 1 188 ? -3.125 -17.202 21.348 1.00 90.44 188 ARG A CA 1
ATOM 1549 C C . ARG A 1 188 ? -2.810 -18.545 20.693 1.00 90.44 188 ARG A C 1
ATOM 1551 O O . ARG A 1 188 ? -2.402 -18.624 19.538 1.00 90.44 188 ARG A O 1
ATOM 1558 N N . LYS A 1 189 ? -2.966 -19.615 21.473 1.00 92.31 189 LYS A N 1
ATOM 1559 C CA . LYS A 1 189 ? -2.726 -21.012 21.048 1.00 92.31 189 LYS A CA 1
ATOM 1560 C C . LYS A 1 189 ? -4.007 -21.838 21.009 1.00 92.31 189 LYS A C 1
ATOM 1562 O O . LYS A 1 189 ? -4.004 -22.965 20.528 1.00 92.31 189 LYS A O 1
ATOM 1567 N N . ASP A 1 190 ? -5.055 -21.294 21.598 1.00 89.50 190 ASP A N 1
ATOM 1568 C CA . ASP A 1 190 ? -6.411 -21.793 21.574 1.00 89.50 190 ASP A CA 1
ATOM 1569 C C . ASP A 1 190 ? -7.073 -21.478 20.230 1.00 89.50 190 ASP A C 1
ATOM 1571 O O . ASP A 1 190 ? -6.732 -20.502 19.559 1.00 89.50 190 ASP A O 1
ATOM 1575 N N . GLU A 1 191 ? -8.011 -22.335 19.830 1.00 81.31 191 GLU A N 1
ATOM 1576 C CA . GLU A 1 191 ? -8.772 -22.138 18.603 1.00 81.31 191 GLU A CA 1
ATOM 1577 C C . GLU A 1 191 ? -9.655 -20.885 18.736 1.00 81.31 191 GLU A C 1
ATOM 1579 O O . GLU A 1 191 ? -10.323 -20.708 19.761 1.00 81.31 191 GLU A O 1
ATOM 1584 N N . PRO A 1 192 ? -9.653 -19.981 17.741 1.00 77.94 192 PRO A N 1
ATOM 1585 C CA . PRO A 1 192 ? -10.480 -18.789 17.796 1.00 77.94 192 PRO A CA 1
ATOM 1586 C C . PRO A 1 192 ? -11.961 -19.169 17.713 1.00 77.94 192 PRO A C 1
ATOM 1588 O O . PRO A 1 192 ? -12.427 -19.705 16.711 1.00 77.94 192 PRO A O 1
ATOM 1591 N N . GLU A 1 193 ? -12.719 -18.842 18.756 1.00 78.31 193 GLU A N 1
ATOM 1592 C CA . GLU A 1 193 ? -14.175 -18.972 18.733 1.00 78.31 193 GLU A CA 1
ATOM 1593 C C . GLU A 1 193 ? -14.783 -17.881 17.841 1.00 78.31 193 GLU A C 1
ATOM 1595 O O . GLU A 1 193 ? -14.497 -16.688 18.013 1.00 78.31 193 GLU A O 1
ATOM 1600 N N . LEU A 1 194 ? -15.637 -18.283 16.891 1.00 77.31 194 LEU A N 1
ATOM 1601 C CA . LEU A 1 194 ? -16.446 -17.334 16.132 1.00 77.31 194 LEU A CA 1
ATOM 1602 C C . LEU A 1 194 ? -17.447 -16.678 17.076 1.00 77.31 194 LEU A C 1
ATOM 1604 O O . LEU A 1 194 ? -18.306 -17.336 17.665 1.00 77.31 194 LEU A O 1
ATOM 1608 N N . THR A 1 195 ? -17.364 -15.359 17.194 1.00 81.31 195 THR A N 1
ATOM 1609 C CA . THR A 1 195 ? -18.404 -14.613 17.891 1.00 81.31 195 THR A CA 1
ATOM 1610 C C . THR A 1 195 ? -19.655 -14.532 17.013 1.00 81.31 195 THR A C 1
ATOM 1612 O O . THR A 1 195 ? -19.583 -14.583 15.785 1.00 81.31 195 THR A O 1
ATOM 1615 N N . ALA A 1 196 ? -20.826 -14.331 17.624 1.00 81.00 196 ALA A N 1
ATOM 1616 C CA . ALA A 1 196 ? -22.069 -14.112 16.874 1.00 81.00 196 ALA A CA 1
ATOM 1617 C C . ALA A 1 196 ? -21.975 -12.916 15.901 1.00 81.00 196 ALA A C 1
ATOM 1619 O O . ALA A 1 196 ? -22.655 -12.873 14.876 1.00 81.00 196 ALA A O 1
ATOM 1620 N N . GLU A 1 197 ? -21.118 -11.944 16.220 1.00 76.62 197 GLU A N 1
ATOM 1621 C CA . GLU A 1 197 ? -20.834 -10.795 15.368 1.00 76.62 197 GLU A CA 1
ATOM 1622 C C . GLU A 1 197 ? -19.964 -11.176 14.158 1.00 76.62 197 GLU A C 1
ATOM 1624 O O . GLU A 1 197 ? -20.244 -10.716 13.050 1.00 76.62 197 GLU A O 1
ATOM 1629 N N . ASP A 1 198 ? -18.978 -12.062 14.335 1.00 77.81 198 ASP A N 1
ATOM 1630 C CA . ASP A 1 198 ? -18.179 -12.612 13.230 1.00 77.81 198 ASP A CA 1
ATOM 1631 C C . ASP A 1 198 ? -19.068 -13.399 12.256 1.00 77.81 198 ASP A C 1
ATOM 1633 O O . ASP A 1 198 ? -19.028 -13.164 11.047 1.00 77.81 198 ASP A O 1
ATOM 1637 N N . GLU A 1 199 ? -19.959 -14.252 12.774 1.00 81.94 199 GLU A N 1
ATOM 1638 C CA . GLU A 1 199 ? -20.926 -14.979 11.943 1.00 81.94 199 GLU A CA 1
ATOM 1639 C C . GLU A 1 199 ? -21.867 -14.038 11.183 1.00 81.94 199 GLU A C 1
ATOM 1641 O O . GLU A 1 199 ? -22.209 -14.278 10.024 1.00 81.94 199 GLU A O 1
ATOM 1646 N N . ARG A 1 200 ? -22.324 -12.961 11.832 1.00 83.12 200 ARG A N 1
ATOM 1647 C CA . ARG A 1 200 ? -23.202 -11.971 11.200 1.00 83.12 200 ARG A CA 1
ATOM 1648 C C . ARG A 1 200 ? -22.496 -11.285 10.033 1.00 83.12 200 ARG A C 1
ATOM 1650 O O . ARG A 1 200 ? -23.116 -11.090 8.987 1.00 83.12 200 ARG A O 1
ATOM 1657 N N . ARG A 1 201 ? -21.223 -10.922 10.200 1.00 78.50 201 ARG A N 1
ATOM 1658 C CA . ARG A 1 201 ? -20.412 -10.296 9.145 1.00 78.50 201 ARG A CA 1
ATOM 1659 C C . ARG A 1 201 ? -20.176 -11.242 7.979 1.00 78.50 201 ARG A C 1
ATOM 1661 O O . ARG A 1 201 ? -20.405 -10.833 6.844 1.00 78.50 201 ARG A O 1
ATOM 1668 N N . ASP A 1 202 ? -19.814 -12.492 8.252 1.00 79.81 202 ASP A N 1
ATOM 1669 C CA . ASP A 1 202 ? -19.621 -13.503 7.210 1.00 79.81 202 ASP A CA 1
ATOM 1670 C C . ASP A 1 202 ? -20.914 -13.734 6.410 1.00 79.81 202 ASP A C 1
ATOM 1672 O O . ASP A 1 202 ? -20.909 -13.672 5.180 1.00 79.81 202 ASP A O 1
ATOM 1676 N N . ARG A 1 203 ? -22.069 -13.851 7.081 1.00 83.94 203 ARG A N 1
ATOM 1677 C CA . ARG A 1 203 ? -23.373 -13.958 6.397 1.00 83.94 203 ARG A CA 1
ATOM 1678 C C . ARG A 1 203 ? -23.661 -12.758 5.494 1.00 83.94 203 ARG A C 1
ATOM 1680 O O . ARG A 1 203 ? -24.146 -12.941 4.378 1.00 83.94 203 ARG A O 1
ATOM 1687 N N . LEU A 1 204 ? -23.383 -11.537 5.956 1.00 81.94 204 LEU A N 1
ATOM 1688 C CA . LEU A 1 204 ? -23.567 -10.325 5.148 1.00 81.94 204 LEU A CA 1
ATOM 1689 C C . LEU A 1 204 ? -22.620 -10.300 3.943 1.00 81.94 204 LEU A C 1
ATOM 1691 O O . LEU A 1 204 ? -23.037 -9.946 2.839 1.00 81.94 204 LEU A O 1
ATOM 1695 N N . GLN A 1 205 ? -21.371 -10.721 4.132 1.00 78.25 205 GLN A N 1
ATOM 1696 C CA . GLN A 1 205 ? -20.382 -10.799 3.065 1.00 78.25 205 GLN A CA 1
ATOM 1697 C C . GLN A 1 205 ? -20.767 -11.852 2.018 1.00 78.25 205 GLN A C 1
ATOM 1699 O O . GLN A 1 205 ? -20.752 -11.562 0.822 1.00 78.25 205 GLN A O 1
ATOM 1704 N N . GLN A 1 206 ? -21.218 -13.032 2.444 1.00 77.50 206 GLN A N 1
ATOM 1705 C CA . GLN A 1 206 ? -21.733 -14.071 1.549 1.00 77.50 206 GLN A CA 1
ATOM 1706 C C . GLN A 1 206 ? -22.968 -13.605 0.774 1.00 77.50 206 GLN A C 1
ATOM 1708 O O . GLN A 1 206 ? -23.075 -13.871 -0.422 1.00 77.50 206 GLN A O 1
A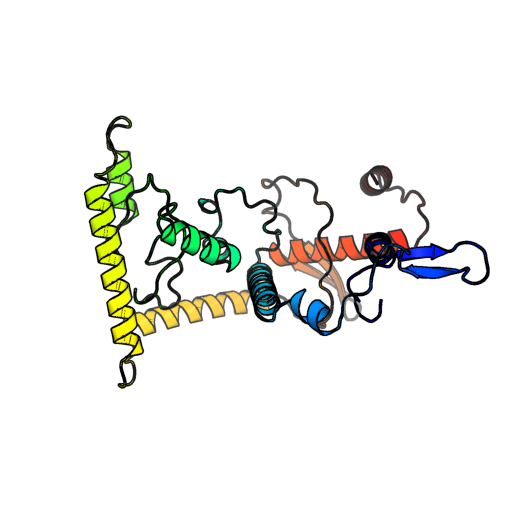TOM 1713 N N . GLN A 1 207 ? -23.882 -12.865 1.410 1.00 78.38 207 GLN A N 1
ATOM 1714 C CA . GLN A 1 207 ? -25.032 -12.274 0.720 1.00 78.38 207 GLN A CA 1
ATOM 1715 C C . GLN A 1 207 ? -24.606 -11.248 -0.337 1.00 78.38 207 GLN A C 1
ATOM 1717 O O . GLN A 1 207 ? -25.157 -11.251 -1.439 1.00 78.38 207 GLN A O 1
ATOM 1722 N N . ALA A 1 208 ? -23.612 -10.406 -0.040 1.00 76.88 208 ALA A N 1
ATOM 1723 C CA . ALA A 1 208 ? -23.076 -9.438 -0.994 1.00 76.88 208 ALA A CA 1
ATOM 1724 C C . ALA A 1 208 ? -22.395 -10.124 -2.193 1.00 76.88 208 ALA A C 1
ATOM 1726 O O . ALA A 1 208 ? -22.661 -9.765 -3.343 1.00 76.88 208 ALA A O 1
ATOM 1727 N N . ILE A 1 209 ? -21.587 -11.160 -1.940 1.00 74.81 209 ILE A N 1
ATOM 1728 C CA . ILE A 1 209 ? -20.944 -11.968 -2.987 1.00 74.81 209 ILE A CA 1
ATOM 1729 C C . ILE A 1 209 ? -22.003 -12.674 -3.840 1.00 74.81 209 ILE A C 1
ATOM 1731 O O . ILE A 1 209 ? -21.943 -12.616 -5.067 1.00 74.81 209 ILE A O 1
ATOM 1735 N N . ALA A 1 210 ? -23.015 -13.285 -3.220 1.00 74.69 210 ALA A N 1
ATOM 1736 C CA . ALA A 1 210 ? -24.104 -13.945 -3.936 1.00 74.69 210 ALA A CA 1
ATOM 1737 C C . ALA A 1 210 ? -24.916 -12.958 -4.792 1.00 74.69 210 ALA A C 1
ATOM 1739 O O . ALA A 1 210 ? -25.318 -13.292 -5.907 1.00 74.69 210 ALA A O 1
ATOM 1740 N N . ALA A 1 211 ? -25.134 -11.730 -4.313 1.00 73.19 211 ALA A N 1
ATOM 1741 C CA . ALA A 1 211 ? -25.789 -10.680 -5.088 1.00 73.19 211 ALA A CA 1
ATOM 1742 C C . ALA A 1 211 ? -24.953 -10.263 -6.312 1.00 73.19 211 ALA A C 1
ATOM 1744 O O . ALA A 1 211 ? -25.503 -10.137 -7.408 1.00 73.19 211 ALA A O 1
ATOM 1745 N N . GLN A 1 212 ? -23.632 -10.124 -6.158 1.00 65.50 212 GLN A N 1
ATOM 1746 C CA . GLN A 1 212 ? -22.720 -9.863 -7.277 1.00 65.50 212 GLN A CA 1
ATOM 1747 C C . GLN A 1 212 ? -22.658 -11.035 -8.268 1.00 65.50 212 GLN A C 1
ATOM 1749 O O . GLN A 1 212 ? -22.675 -10.820 -9.479 1.00 65.50 212 GLN A O 1
ATOM 1754 N N . MET A 1 213 ? -22.631 -12.281 -7.786 1.00 63.97 213 MET A N 1
ATOM 1755 C CA . MET A 1 213 ? -22.633 -13.468 -8.648 1.00 63.97 213 MET A CA 1
ATOM 1756 C C . MET A 1 213 ? -23.940 -13.603 -9.430 1.00 63.97 213 MET A C 1
ATOM 1758 O O . MET A 1 213 ? -23.893 -13.842 -10.632 1.00 63.97 213 MET A O 1
ATOM 1762 N N . ARG A 1 214 ? -25.097 -13.345 -8.809 1.00 65.00 214 ARG A N 1
ATOM 1763 C CA . ARG A 1 214 ? -26.392 -13.323 -9.516 1.00 65.00 214 ARG A CA 1
ATOM 1764 C C . ARG A 1 214 ? -26.462 -12.242 -10.594 1.00 65.00 214 ARG A C 1
ATOM 1766 O O . ARG A 1 214 ? -27.096 -12.452 -11.623 1.00 65.00 214 ARG A O 1
ATOM 1773 N N . GLN A 1 215 ? -25.808 -11.097 -10.388 1.00 57.25 215 GLN A N 1
ATOM 1774 C CA . GLN A 1 215 ? -25.670 -10.082 -11.438 1.00 57.25 215 GLN A CA 1
ATOM 1775 C C . GLN A 1 215 ? -24.785 -10.563 -12.597 1.00 57.25 215 GLN A C 1
ATOM 1777 O O . GLN A 1 215 ? -25.091 -10.251 -13.744 1.00 57.25 215 GLN A O 1
ATOM 1782 N N . ARG A 1 216 ? -23.738 -11.353 -12.318 1.00 53.31 216 ARG A N 1
ATOM 1783 C CA . ARG A 1 216 ? -22.873 -11.965 -13.343 1.00 53.31 216 ARG A CA 1
ATOM 1784 C C . ARG A 1 216 ? -23.565 -13.098 -14.109 1.00 53.31 216 ARG A C 1
ATOM 1786 O O . ARG A 1 216 ? -23.422 -13.167 -15.324 1.00 53.31 216 ARG A O 1
ATOM 1793 N N . GLU A 1 217 ? -24.349 -13.943 -13.441 1.00 44.16 217 GLU A N 1
ATOM 1794 C CA . GLU A 1 217 ? -25.111 -15.036 -14.075 1.00 44.16 217 GLU A CA 1
ATOM 1795 C C . GLU A 1 217 ? -26.238 -14.540 -14.999 1.00 44.16 217 GLU A C 1
ATOM 1797 O O . GLU A 1 217 ? -26.637 -15.246 -15.923 1.00 44.16 217 GLU A O 1
ATOM 1802 N N . ALA A 1 218 ? -26.728 -13.310 -14.809 1.00 46.72 218 ALA A N 1
ATOM 1803 C CA . ALA A 1 218 ? -27.713 -12.691 -15.699 1.00 46.72 218 ALA A CA 1
ATOM 1804 C C . ALA A 1 218 ? -27.133 -12.253 -17.066 1.00 46.72 218 ALA A C 1
ATOM 1806 O O . ALA A 1 218 ? -27.889 -11.832 -17.946 1.00 46.72 218 ALA A O 1
ATOM 1807 N N . THR A 1 219 ? -25.815 -12.366 -17.260 1.00 44.56 219 THR A N 1
ATOM 1808 C CA . THR A 1 219 ? -25.116 -12.179 -18.542 1.00 44.56 219 THR A CA 1
ATOM 1809 C C . THR A 1 219 ? -24.520 -13.516 -19.005 1.00 44.56 219 THR A C 1
ATOM 1811 O O . THR A 1 219 ? -23.740 -14.104 -18.256 1.00 44.56 219 THR A O 1
ATOM 1814 N N . PRO A 1 220 ? -24.843 -14.040 -20.206 1.00 39.50 220 PRO A N 1
ATOM 1815 C CA . PRO A 1 220 ? -24.311 -15.327 -20.647 1.00 39.50 220 PRO A CA 1
ATOM 1816 C C . PRO A 1 220 ? -22.811 -15.208 -20.945 1.00 39.50 220 PRO A C 1
ATOM 1818 O O . PRO A 1 220 ? -22.404 -14.467 -21.839 1.00 39.50 220 PRO A O 1
ATOM 1821 N N . MET A 1 221 ? -21.993 -15.955 -20.205 1.00 40.53 221 MET A N 1
ATOM 1822 C CA . MET A 1 221 ? -20.572 -16.147 -20.492 1.00 40.53 221 MET A CA 1
ATOM 1823 C C . MET A 1 221 ? -20.423 -17.158 -21.628 1.00 40.53 221 MET A C 1
ATOM 1825 O O . MET A 1 221 ? -20.728 -18.332 -21.436 1.00 40.53 221 MET A O 1
ATOM 1829 N N . ASP A 1 222 ? -19.911 -16.716 -22.777 1.00 35.28 222 ASP A N 1
ATOM 1830 C CA . ASP A 1 222 ? -19.304 -17.621 -23.748 1.00 35.28 222 ASP A CA 1
ATOM 1831 C C . ASP A 1 222 ? -17.884 -17.155 -24.095 1.00 35.28 222 ASP A C 1
ATOM 1833 O O . ASP A 1 222 ? -17.644 -16.011 -24.477 1.00 35.28 222 ASP A O 1
ATOM 1837 N N . SER A 1 223 ? -16.966 -18.089 -23.865 1.00 40.22 223 SER A N 1
ATOM 1838 C CA . SER A 1 223 ? -15.586 -18.226 -24.326 1.00 40.22 223 SER A CA 1
ATOM 1839 C C . SER A 1 223 ? -14.642 -17.001 -24.390 1.00 40.22 223 SER A C 1
ATOM 1841 O O . SER A 1 223 ? -14.741 -16.139 -25.260 1.00 40.22 223 SER A O 1
ATOM 1843 N N . LEU A 1 224 ? -13.589 -17.109 -23.569 1.00 37.03 224 LEU A N 1
ATOM 1844 C CA . LEU A 1 224 ? -12.157 -16.891 -23.855 1.00 37.03 224 LEU A CA 1
ATOM 1845 C C . LEU A 1 224 ? -11.465 -15.866 -22.954 1.00 37.03 224 LEU A C 1
ATOM 1847 O O . LEU A 1 224 ? -11.326 -14.682 -23.242 1.00 37.03 224 LEU A O 1
ATOM 1851 N N . SER A 1 225 ? -10.890 -16.421 -21.893 1.00 45.84 225 SER A N 1
ATOM 1852 C CA . SER A 1 225 ? -9.616 -16.006 -21.330 1.00 45.84 225 SER A CA 1
ATOM 1853 C C . SER A 1 225 ? -8.541 -16.008 -22.424 1.00 45.84 225 SER A C 1
ATOM 1855 O O . SER A 1 225 ? -8.385 -17.027 -23.100 1.00 45.84 225 SER A O 1
ATOM 1857 N N . ARG A 1 226 ? -7.778 -14.909 -22.530 1.00 40.00 226 ARG A N 1
ATOM 1858 C CA . ARG A 1 226 ? -6.306 -14.820 -22.713 1.00 40.00 226 ARG A CA 1
ATOM 1859 C C . ARG A 1 226 ? -5.941 -13.577 -23.542 1.00 40.00 226 ARG A C 1
ATOM 1861 O O . ARG A 1 226 ? -6.472 -13.394 -24.627 1.00 40.00 226 ARG A O 1
ATOM 1868 N N . ALA A 1 227 ? -4.956 -12.824 -23.035 1.00 31.20 227 ALA A N 1
ATOM 1869 C CA . ALA A 1 227 ? -4.373 -11.582 -23.573 1.00 31.20 227 ALA A CA 1
ATOM 1870 C C . ALA A 1 227 ? -5.222 -10.317 -23.305 1.00 31.20 227 ALA A C 1
ATOM 1872 O O . ALA A 1 227 ? -6.439 -10.363 -23.369 1.00 31.20 227 ALA A O 1
ATOM 1873 N N . SER A 1 228 ? -4.682 -9.158 -22.939 1.00 35.38 228 SER A N 1
ATOM 1874 C CA . SER A 1 228 ? -3.294 -8.692 -22.906 1.00 35.38 228 SER A CA 1
ATOM 1875 C C . SER A 1 228 ? -3.224 -7.441 -22.024 1.00 35.38 228 SER A C 1
ATOM 1877 O O . SER A 1 228 ? -4.081 -6.562 -22.070 1.00 35.38 228 SER A O 1
ATOM 1879 N N . SER A 1 229 ? -2.170 -7.369 -21.222 1.00 51.72 229 SER A N 1
ATOM 1880 C CA . SER A 1 229 ? -1.627 -6.148 -20.641 1.00 51.72 229 SER A CA 1
ATOM 1881 C C . SER A 1 229 ? -0.895 -5.359 -21.733 1.00 51.72 229 SER A C 1
ATOM 1883 O O . SER A 1 229 ? 0.080 -5.873 -22.277 1.00 51.72 229 SER A O 1
ATOM 1885 N N . ALA A 1 230 ? -1.335 -4.138 -22.047 1.00 34.47 230 ALA A N 1
ATOM 1886 C CA . ALA A 1 230 ? -0.522 -3.153 -22.765 1.00 34.47 230 ALA A CA 1
ATOM 1887 C C . ALA A 1 230 ? -1.004 -1.712 -22.487 1.00 34.47 230 ALA A C 1
ATOM 1889 O O . ALA A 1 230 ? -2.146 -1.363 -22.779 1.00 34.47 230 ALA A O 1
ATOM 1890 N N . ASP A 1 231 ? -0.103 -0.964 -21.844 1.00 35.84 231 ASP A N 1
ATOM 1891 C CA . ASP A 1 231 ? 0.244 0.471 -21.918 1.00 35.84 231 ASP A CA 1
ATOM 1892 C C . ASP A 1 231 ? -0.856 1.557 -22.114 1.00 35.84 231 ASP A C 1
ATOM 1894 O O . ASP A 1 231 ? -1.603 1.521 -23.096 1.00 35.84 231 ASP A O 1
ATOM 1898 N N . PRO A 1 232 ? -0.943 2.588 -21.239 1.00 42.69 232 PRO A N 1
ATOM 1899 C CA . PRO A 1 232 ? -1.864 3.709 -21.380 1.00 42.69 232 PRO A CA 1
ATOM 1900 C C . PRO A 1 232 ? -1.190 4.897 -22.081 1.00 42.69 232 PRO A C 1
ATOM 1902 O O . PRO A 1 232 ? -0.353 5.600 -21.523 1.00 42.69 232 PRO A O 1
ATOM 1905 N N . GLY A 1 233 ? -1.621 5.177 -23.307 1.00 35.88 233 GLY A N 1
ATOM 1906 C CA . GLY A 1 233 ? -1.274 6.401 -24.012 1.00 35.88 233 GLY A CA 1
ATOM 1907 C C . GLY A 1 233 ? -2.525 7.137 -24.460 1.00 35.88 233 GLY A C 1
ATOM 1908 O O . GLY A 1 233 ? -3.093 6.781 -25.486 1.00 35.88 233 GLY A O 1
ATOM 1909 N N . ARG A 1 234 ? -2.842 8.234 -23.754 1.00 38.62 234 ARG A N 1
ATOM 1910 C CA . ARG A 1 234 ? -3.650 9.379 -24.225 1.00 38.62 234 ARG A CA 1
ATOM 1911 C C . ARG A 1 234 ? -5.168 9.209 -24.089 1.00 38.62 234 ARG A C 1
ATOM 1913 O O . ARG A 1 234 ? -5.823 8.774 -25.029 1.00 38.62 234 ARG A O 1
ATOM 1920 N N . ASP A 1 235 ? -5.732 9.667 -22.966 1.00 39.34 235 ASP A N 1
ATOM 1921 C CA . ASP A 1 235 ? -7.187 9.819 -22.849 1.00 39.34 235 ASP A CA 1
ATOM 1922 C C . ASP A 1 235 ? -7.635 11.284 -22.857 1.00 39.34 235 ASP A C 1
ATOM 1924 O O . ASP A 1 235 ? -7.042 12.165 -22.229 1.00 39.34 235 ASP A O 1
ATOM 1928 N N . GLN A 1 236 ? -8.676 11.518 -23.652 1.00 38.59 236 GLN A N 1
ATOM 1929 C CA . GLN A 1 236 ? -9.389 12.775 -23.806 1.00 38.59 236 GLN A CA 1
ATOM 1930 C C . GLN A 1 236 ? -10.505 12.808 -22.762 1.00 38.59 236 GLN A C 1
ATOM 1932 O O . GLN A 1 236 ? -11.252 11.849 -22.607 1.00 38.59 236 GLN A O 1
ATOM 1937 N N . SER A 1 237 ? -10.638 13.934 -22.068 1.00 34.25 237 SER A N 1
ATOM 1938 C CA . SER A 1 237 ? -11.714 14.224 -21.119 1.00 34.25 237 SER A CA 1
ATOM 1939 C C . SER A 1 237 ? -13.100 13.979 -21.733 1.00 34.25 237 SER A C 1
ATOM 1941 O O . SER A 1 237 ? -13.503 14.699 -22.650 1.00 34.25 237 SER A O 1
ATOM 1943 N N . VAL A 1 238 ? -13.838 12.991 -21.217 1.00 42.12 238 VAL A N 1
ATOM 1944 C CA . VAL A 1 238 ? -15.260 12.784 -21.526 1.00 42.12 238 VAL A CA 1
ATOM 1945 C C . VAL A 1 238 ? -16.076 13.066 -20.266 1.00 42.12 238 VAL A C 1
ATOM 1947 O O . VAL A 1 238 ? -15.900 12.405 -19.245 1.00 42.12 238 VAL A O 1
ATOM 1950 N N . ASP A 1 239 ? -16.955 14.062 -20.364 1.00 34.28 239 ASP A N 1
ATOM 1951 C CA . ASP A 1 239 ? -17.747 14.630 -19.273 1.00 34.28 239 ASP A CA 1
ATOM 1952 C C . ASP A 1 239 ? -18.580 13.592 -18.477 1.00 34.28 239 ASP A C 1
ATOM 1954 O O . ASP A 1 239 ? -19.200 12.703 -19.083 1.00 34.28 239 ASP A O 1
ATOM 1958 N N . PRO A 1 240 ? -18.679 13.707 -17.132 1.00 42.25 240 PRO A N 1
ATOM 1959 C CA . PRO A 1 240 ? -19.299 12.682 -16.278 1.00 42.25 240 PRO A CA 1
ATOM 1960 C C . PRO A 1 240 ? -20.836 12.615 -16.341 1.00 42.25 240 PRO A C 1
ATOM 1962 O O . PRO A 1 240 ? -21.431 11.595 -15.993 1.00 42.25 240 PRO A O 1
ATOM 1965 N N . GLU A 1 241 ? -21.510 13.677 -16.782 1.00 37.00 241 GLU A N 1
ATOM 1966 C CA . GLU A 1 241 ? -22.917 13.907 -16.413 1.00 37.00 241 GLU A CA 1
ATOM 1967 C C . GLU A 1 241 ? -23.945 13.252 -17.361 1.00 37.00 241 GLU A C 1
ATOM 1969 O O . GLU A 1 241 ? -25.106 13.059 -17.010 1.00 37.00 241 GLU A O 1
ATOM 1974 N N . GLY A 1 242 ? -23.513 12.805 -18.548 1.00 41.94 242 GLY A N 1
ATOM 1975 C CA . GLY A 1 242 ? -24.372 12.155 -19.554 1.00 41.94 242 GLY A CA 1
ATOM 1976 C C . GLY A 1 242 ? -24.140 10.651 -19.755 1.00 41.94 242 GLY A C 1
ATOM 1977 O O . GLY A 1 242 ? -24.688 10.066 -20.696 1.00 41.94 242 GLY A O 1
ATOM 1978 N N . SER A 1 243 ? -23.277 10.014 -18.959 1.00 49.84 243 SER A N 1
ATOM 1979 C CA . SER A 1 243 ? -22.833 8.624 -19.190 1.00 49.84 243 SER A CA 1
ATOM 1980 C C . SER A 1 243 ? -23.562 7.571 -18.352 1.00 49.84 243 SER A C 1
ATOM 1982 O O . SER A 1 243 ? -23.557 6.401 -18.730 1.00 49.84 243 SER A O 1
ATOM 1984 N N . SER A 1 244 ? -24.267 7.956 -17.284 1.00 49.88 244 SER A N 1
ATOM 1985 C CA . SER A 1 244 ? -24.935 7.009 -16.371 1.00 49.88 244 SER A CA 1
ATOM 1986 C C . SER A 1 244 ? -26.144 6.276 -16.974 1.00 49.88 244 SER A C 1
ATOM 1988 O O . SER A 1 244 ? -26.628 5.307 -16.393 1.00 49.88 244 SER A O 1
ATOM 1990 N N . ARG A 1 245 ? -26.632 6.696 -18.152 1.00 55.31 245 ARG A N 1
ATOM 1991 C CA . ARG A 1 245 ? -27.806 6.099 -18.821 1.00 55.31 245 ARG A CA 1
ATOM 1992 C C . ARG A 1 245 ? -27.492 5.411 -20.154 1.00 55.31 245 ARG A C 1
ATOM 1994 O O . ARG A 1 245 ? -28.412 4.964 -20.843 1.00 55.31 245 ARG A O 1
ATOM 2001 N N . ARG A 1 246 ? -26.217 5.331 -20.549 1.00 66.44 246 ARG A N 1
ATOM 2002 C CA . ARG A 1 246 ? -25.814 4.686 -21.807 1.00 66.44 246 ARG A CA 1
ATOM 2003 C C . ARG A 1 246 ? -25.748 3.174 -21.597 1.00 66.44 246 ARG A C 1
ATOM 2005 O O . ARG A 1 246 ? -25.131 2.707 -20.652 1.00 66.44 246 ARG A O 1
ATOM 2012 N N . VAL A 1 247 ? -26.398 2.419 -22.478 1.00 78.25 247 VAL A N 1
ATOM 2013 C CA . VAL A 1 247 ? -26.383 0.949 -22.479 1.00 78.25 247 VAL A CA 1
ATOM 2014 C C . VAL A 1 247 ? -25.686 0.462 -23.741 1.00 78.25 247 VAL A C 1
ATOM 2016 O O . VAL A 1 247 ? -25.907 1.021 -24.820 1.00 78.25 247 VAL A O 1
ATOM 2019 N N . LEU A 1 248 ? -24.860 -0.573 -23.627 1.00 80.06 248 LEU A N 1
ATOM 2020 C CA . LEU A 1 248 ? -24.234 -1.204 -24.783 1.00 80.06 248 LEU A CA 1
ATOM 2021 C C . LEU A 1 248 ? -25.207 -2.236 -25.356 1.00 80.06 248 LEU A C 1
ATOM 2023 O O . LEU A 1 248 ? -25.665 -3.126 -24.648 1.00 80.06 248 LEU A O 1
ATOM 2027 N N . ARG A 1 249 ? -25.551 -2.101 -26.639 1.00 85.25 249 ARG A N 1
ATOM 2028 C CA . ARG A 1 249 ? -26.385 -3.078 -27.349 1.00 85.25 249 ARG A CA 1
ATOM 2029 C C . ARG A 1 249 ? -25.503 -3.883 -28.286 1.00 85.25 249 ARG A C 1
ATOM 2031 O O . ARG A 1 249 ? -24.958 -3.323 -29.234 1.00 85.25 249 ARG A O 1
ATOM 2038 N N . ILE A 1 250 ? -25.378 -5.178 -28.031 1.00 82.81 250 ILE A N 1
ATOM 2039 C CA . ILE A 1 250 ? -24.642 -6.096 -28.898 1.00 82.81 250 ILE A CA 1
ATOM 2040 C C . ILE A 1 250 ? -25.659 -6.878 -29.715 1.00 82.81 250 ILE A C 1
ATOM 2042 O O . ILE A 1 250 ? -26.526 -7.546 -29.159 1.00 82.81 250 ILE A O 1
ATOM 2046 N N . LYS A 1 251 ? -25.561 -6.794 -31.041 1.00 85.50 251 LYS A N 1
ATOM 2047 C CA . LYS A 1 251 ? -26.379 -7.587 -31.957 1.00 85.50 251 LYS A CA 1
ATOM 2048 C 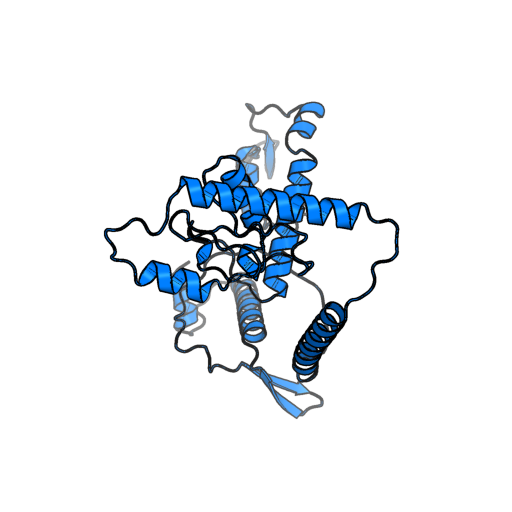C . LYS A 1 251 ? -25.516 -8.723 -32.504 1.00 85.50 251 LYS A C 1
ATOM 2050 O O . LYS A 1 251 ? -24.570 -8.458 -33.240 1.00 85.50 251 LYS A O 1
ATOM 2055 N N . ARG A 1 252 ? -25.824 -9.965 -32.131 1.00 82.19 252 ARG A N 1
ATOM 2056 C CA . ARG A 1 252 ? -25.128 -11.174 -32.597 1.00 82.19 252 ARG A CA 1
ATOM 2057 C C . ARG A 1 252 ? -26.071 -12.068 -33.389 1.00 82.19 252 ARG A C 1
ATOM 2059 O O . ARG A 1 252 ? -27.261 -12.122 -33.095 1.00 82.19 252 ARG A O 1
ATOM 2066 N N . LEU A 1 253 ? -25.542 -12.754 -34.392 1.00 85.50 253 LEU A N 1
ATOM 2067 C CA . LEU A 1 253 ? -26.263 -13.793 -35.119 1.00 85.50 253 LEU A CA 1
ATOM 2068 C C . LEU A 1 253 ? -25.963 -15.130 -34.427 1.00 85.50 253 LEU A C 1
ATOM 2070 O O . LEU A 1 253 ? -24.811 -15.550 -34.411 1.00 85.50 253 LEU A O 1
ATOM 2074 N N . VAL A 1 254 ? -26.969 -15.754 -33.817 1.00 82.94 254 VAL A N 1
ATOM 2075 C CA . VAL A 1 254 ? -26.850 -17.051 -33.125 1.00 82.94 254 VAL A CA 1
ATOM 2076 C C . VAL A 1 254 ? -27.917 -17.969 -33.702 1.00 82.94 254 VAL A C 1
ATOM 2078 O O . VAL A 1 254 ? -29.083 -17.587 -33.737 1.00 82.94 254 VAL A O 1
ATOM 2081 N N . ASP A 1 255 ? -27.512 -19.137 -34.197 1.00 78.62 255 ASP A N 1
ATOM 2082 C CA . ASP A 1 255 ? -28.394 -20.126 -34.837 1.00 78.62 25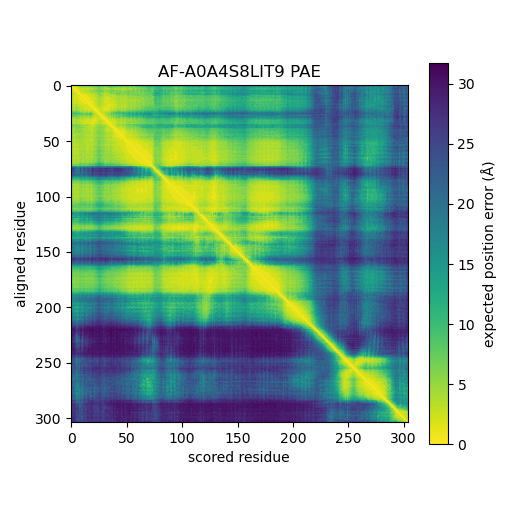5 ASP A CA 1
ATOM 2083 C C . ASP A 1 255 ? -29.250 -19.560 -35.989 1.00 78.62 255 ASP A C 1
ATOM 2085 O O . ASP A 1 255 ? -30.397 -19.943 -36.189 1.00 78.62 255 ASP A O 1
ATOM 2089 N N . GLY A 1 256 ? -28.701 -18.609 -36.755 1.00 83.44 256 GLY A N 1
ATOM 2090 C CA . GLY A 1 256 ? -29.404 -17.970 -37.875 1.00 83.44 256 GLY A CA 1
ATOM 2091 C C . GLY A 1 256 ? -30.376 -16.852 -37.477 1.00 83.44 256 GLY A C 1
ATOM 2092 O O . GLY A 1 256 ? -30.914 -16.181 -38.357 1.00 83.44 256 GLY A O 1
ATOM 2093 N N . GLU A 1 257 ? -30.546 -16.576 -36.181 1.00 85.31 257 GLU A N 1
ATOM 2094 C CA . GLU A 1 257 ? -31.388 -15.490 -35.677 1.00 85.31 257 GLU A CA 1
ATOM 2095 C C . GLU A 1 257 ? -30.561 -14.342 -35.088 1.00 85.31 257 GLU A C 1
ATOM 2097 O O . GLU A 1 257 ? -29.583 -14.529 -34.359 1.00 85.31 257 GLU A O 1
ATOM 2102 N N . TRP A 1 258 ? -30.970 -13.107 -35.382 1.00 86.19 258 TRP A N 1
ATOM 2103 C CA . TRP A 1 258 ? -30.345 -11.920 -34.810 1.00 86.19 258 TRP A CA 1
ATOM 2104 C C . TRP A 1 258 ? -30.821 -11.700 -33.373 1.00 86.19 258 TRP A C 1
ATOM 2106 O O . TRP A 1 258 ? -31.927 -11.213 -33.142 1.00 86.19 258 TRP A O 1
ATOM 2116 N N . ARG A 1 259 ? -29.952 -11.973 -32.401 1.00 86.94 259 ARG A N 1
ATOM 2117 C CA . ARG A 1 259 ? -30.195 -11.709 -30.980 1.00 86.94 259 ARG A CA 1
ATOM 2118 C C . ARG A 1 259 ? -29.552 -10.390 -30.572 1.00 86.94 259 ARG A C 1
ATOM 2120 O O . ARG A 1 259 ? -28.401 -10.117 -30.908 1.00 86.94 259 ARG A O 1
ATOM 2127 N N . THR A 1 260 ? -30.304 -9.562 -29.849 1.00 83.69 260 THR A N 1
ATOM 2128 C CA . THR A 1 260 ? -29.803 -8.296 -29.295 1.00 83.69 260 THR A CA 1
ATOM 2129 C C . THR A 1 260 ? -29.683 -8.424 -27.784 1.00 83.69 260 THR A C 1
ATOM 2131 O O . THR A 1 260 ? -30.679 -8.670 -27.111 1.00 83.69 260 THR A O 1
ATOM 2134 N N . GLU A 1 261 ? -28.480 -8.233 -27.256 1.00 82.88 261 GLU A N 1
ATOM 2135 C CA . GLU A 1 261 ? -28.190 -8.226 -25.824 1.00 82.88 261 GLU A CA 1
ATOM 2136 C C . GLU A 1 261 ? -27.949 -6.790 -25.349 1.00 82.88 261 GLU A C 1
ATOM 2138 O O . GLU A 1 261 ? -27.238 -6.023 -26.004 1.00 82.88 261 GLU A O 1
ATOM 2143 N N . ILE A 1 262 ? -28.569 -6.411 -24.229 1.00 84.50 262 ILE A N 1
ATOM 2144 C CA . ILE A 1 262 ? -28.447 -5.072 -23.644 1.00 84.50 262 ILE A CA 1
ATOM 2145 C C . ILE A 1 262 ? -27.611 -5.173 -22.372 1.00 84.50 262 ILE A C 1
ATOM 2147 O O . ILE A 1 262 ? -28.097 -5.616 -21.335 1.00 84.50 262 ILE A O 1
ATOM 2151 N N . ILE A 1 263 ? -26.375 -4.697 -22.449 1.00 80.12 263 ILE A N 1
ATOM 2152 C CA . ILE A 1 263 ? -25.434 -4.652 -21.337 1.00 80.12 263 ILE A CA 1
ATOM 2153 C C . ILE A 1 263 ? -25.556 -3.291 -20.653 1.00 80.12 263 ILE A C 1
ATOM 2155 O O . ILE A 1 263 ? -25.456 -2.236 -21.290 1.00 80.12 263 ILE A O 1
ATOM 2159 N N . ARG A 1 264 ? -25.797 -3.325 -19.341 1.00 80.75 264 ARG A N 1
ATOM 2160 C CA . ARG A 1 264 ? -25.983 -2.134 -18.496 1.00 80.75 264 ARG A CA 1
ATOM 2161 C C . ARG A 1 264 ? -24.829 -1.890 -17.529 1.00 80.75 264 ARG A C 1
ATOM 2163 O O . ARG A 1 264 ? -24.771 -0.807 -16.963 1.00 80.75 264 ARG A O 1
ATOM 2170 N N . ASP A 1 265 ? -23.947 -2.870 -17.343 1.00 73.62 265 ASP A N 1
ATOM 2171 C CA . ASP A 1 265 ? -22.805 -2.756 -16.441 1.00 73.62 265 ASP A CA 1
ATOM 2172 C C . ASP A 1 265 ? -21.800 -1.717 -16.981 1.00 73.62 265 ASP A C 1
ATOM 2174 O O . ASP A 1 265 ? -21.210 -1.929 -18.048 1.00 73.62 265 ASP A O 1
ATOM 2178 N N . PRO A 1 266 ? -21.573 -0.599 -16.265 1.00 69.12 266 PRO A N 1
ATOM 2179 C CA . PRO A 1 266 ? -20.628 0.428 -16.681 1.00 69.12 266 PRO A CA 1
ATOM 2180 C C . PRO A 1 266 ? -19.192 -0.085 -16.853 1.00 69.12 266 PRO A C 1
ATOM 2182 O O . PRO A 1 266 ? -18.475 0.426 -17.714 1.00 69.12 266 PRO A O 1
ATOM 2185 N N . ALA A 1 267 ? -18.755 -1.074 -16.068 1.00 63.69 267 ALA A N 1
ATOM 2186 C CA . ALA A 1 267 ? -17.410 -1.636 -16.164 1.00 63.69 267 ALA A CA 1
ATOM 2187 C C . ALA A 1 267 ? -17.233 -2.427 -17.468 1.00 63.69 267 ALA A C 1
ATOM 2189 O O . ALA A 1 267 ? -16.252 -2.219 -18.186 1.00 63.69 267 ALA A O 1
ATOM 2190 N N . VAL A 1 268 ? -18.226 -3.247 -17.830 1.00 72.88 268 VAL A N 1
ATOM 2191 C CA . VAL A 1 268 ? -18.235 -4.000 -19.096 1.00 72.88 268 VAL A CA 1
ATOM 2192 C C . VAL A 1 268 ? -18.290 -3.052 -20.292 1.00 72.88 268 VAL A C 1
ATOM 2194 O O . VAL A 1 268 ? -17.557 -3.242 -21.260 1.00 72.88 268 VAL A O 1
ATOM 2197 N N . ILE A 1 269 ? -19.105 -1.992 -20.220 1.00 76.00 269 ILE A N 1
ATOM 2198 C CA . ILE A 1 269 ? -19.190 -0.978 -21.280 1.00 76.00 269 ILE A CA 1
ATOM 2199 C C . ILE A 1 269 ? -17.826 -0.308 -21.493 1.00 76.00 269 ILE A C 1
ATOM 2201 O O . ILE A 1 269 ? -17.363 -0.222 -22.632 1.00 76.00 269 ILE A O 1
ATOM 2205 N N . ARG A 1 270 ? -17.159 0.132 -20.415 1.00 71.62 270 ARG A N 1
ATOM 2206 C CA . ARG A 1 270 ? -15.825 0.753 -20.493 1.00 71.62 270 ARG A CA 1
ATOM 2207 C C . ARG A 1 270 ? -14.786 -0.203 -21.079 1.00 71.62 270 ARG A C 1
ATOM 2209 O O . ARG A 1 270 ? -14.062 0.184 -21.994 1.00 71.62 270 ARG A O 1
ATOM 2216 N N . ALA A 1 271 ? -14.742 -1.445 -20.597 1.00 68.50 271 ALA A N 1
ATOM 2217 C CA . ALA A 1 271 ? -13.806 -2.457 -21.082 1.00 68.50 271 ALA A CA 1
ATOM 2218 C C . ALA A 1 271 ? -14.024 -2.777 -22.571 1.00 68.50 271 ALA A C 1
ATOM 2220 O O . ALA A 1 271 ? -13.068 -2.807 -23.346 1.00 68.50 271 ALA A O 1
ATOM 2221 N N . TYR A 1 272 ? -15.281 -2.947 -22.993 1.00 76.00 272 TYR A N 1
ATOM 2222 C CA . TYR A 1 272 ? -15.626 -3.218 -24.387 1.00 76.00 272 TYR A CA 1
ATOM 2223 C C . TYR A 1 272 ? -15.226 -2.067 -25.313 1.00 76.00 272 TYR A C 1
ATOM 2225 O O . TYR A 1 272 ? -14.606 -2.304 -26.346 1.00 76.00 272 TYR A O 1
ATOM 2233 N N . VAL A 1 273 ? -15.548 -0.820 -24.948 1.00 78.25 273 VAL A N 1
ATOM 2234 C CA . VAL A 1 273 ? -15.187 0.359 -25.752 1.00 78.25 273 VAL A CA 1
ATOM 2235 C C . VAL A 1 273 ? -13.669 0.483 -25.882 1.00 78.25 273 VAL A C 1
ATOM 2237 O O . VAL A 1 273 ? -13.185 0.681 -26.994 1.00 78.25 273 VAL A O 1
ATOM 2240 N N . LYS A 1 274 ? -12.921 0.289 -24.788 1.00 70.56 274 LYS A N 1
ATOM 2241 C CA . LYS A 1 274 ? -11.453 0.325 -24.796 1.00 70.56 274 LYS A CA 1
ATOM 2242 C C . LYS A 1 274 ? -10.859 -0.744 -25.720 1.00 70.56 274 LYS A C 1
ATOM 2244 O O . LYS A 1 274 ? -10.049 -0.423 -26.584 1.00 70.56 274 LYS A O 1
ATOM 2249 N N . ASN A 1 275 ? -11.302 -1.996 -25.597 1.00 70.25 275 ASN A N 1
ATOM 2250 C CA . ASN A 1 275 ? -10.818 -3.087 -26.450 1.00 70.25 275 ASN A CA 1
ATOM 2251 C C . ASN A 1 275 ? -11.200 -2.875 -27.920 1.00 70.25 275 ASN A C 1
ATOM 2253 O O . ASN A 1 275 ? -10.403 -3.138 -28.815 1.00 70.25 275 ASN A O 1
ATOM 2257 N N . ARG A 1 276 ? -12.408 -2.362 -28.184 1.00 78.00 276 ARG A N 1
ATOM 2258 C CA . ARG A 1 276 ? -12.860 -2.059 -29.545 1.00 78.00 276 ARG A CA 1
ATOM 2259 C C . ARG A 1 276 ? -12.017 -0.962 -30.188 1.00 78.00 276 ARG A C 1
ATOM 2261 O O . ARG A 1 276 ? -11.679 -1.097 -31.357 1.00 78.00 276 ARG A O 1
ATOM 2268 N N . GLN A 1 277 ? -11.662 0.075 -29.433 1.00 68.31 277 GLN A N 1
ATOM 2269 C CA . GLN A 1 277 ? -10.764 1.135 -29.893 1.00 68.31 277 GLN A CA 1
ATOM 2270 C C . GLN A 1 277 ? -9.355 0.606 -30.165 1.00 68.31 277 GLN A C 1
ATOM 2272 O O . GLN A 1 277 ? -8.804 0.919 -31.210 1.00 68.31 277 GLN A O 1
ATOM 2277 N N . ALA A 1 278 ? -8.802 -0.244 -29.295 1.00 66.81 278 ALA A N 1
ATOM 2278 C CA . ALA A 1 278 ? -7.488 -0.850 -29.519 1.00 66.81 278 ALA A CA 1
ATOM 2279 C C . ALA A 1 278 ? -7.442 -1.690 -30.810 1.00 66.81 278 ALA A C 1
ATOM 2281 O O . ALA A 1 278 ? -6.514 -1.551 -31.600 1.00 66.81 278 ALA A O 1
ATOM 2282 N N . ILE A 1 279 ? -8.482 -2.495 -31.066 1.00 71.88 279 ILE A N 1
ATOM 2283 C CA . ILE A 1 279 ? -8.612 -3.277 -32.308 1.00 71.88 279 ILE A CA 1
ATOM 2284 C C . ILE A 1 279 ? -8.753 -2.357 -33.528 1.00 71.88 279 ILE A C 1
ATOM 2286 O O . ILE A 1 279 ? -8.160 -2.617 -34.572 1.00 71.88 279 ILE A O 1
ATOM 2290 N N . G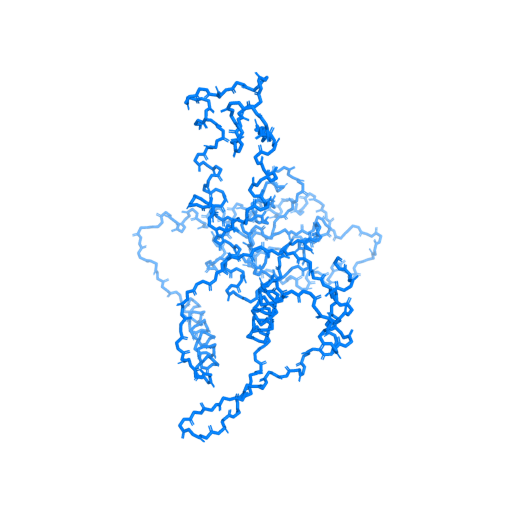LU A 1 280 ? -9.546 -1.285 -33.424 1.00 68.69 280 GLU A N 1
ATOM 2291 C CA . GLU A 1 280 ? -9.637 -0.293 -34.498 1.00 68.69 280 GLU A CA 1
ATOM 2292 C C . GLU A 1 280 ? -8.271 0.350 -34.758 1.00 68.69 280 GLU A C 1
ATOM 2294 O O . GLU A 1 280 ? -7.867 0.433 -35.911 1.00 68.69 280 GLU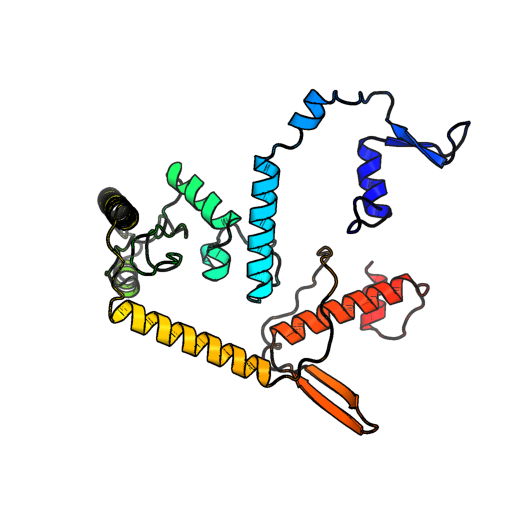 A O 1
ATOM 2299 N N . GLU A 1 281 ? -7.525 0.748 -33.727 1.00 63.22 281 GLU A N 1
ATOM 2300 C CA . GLU A 1 281 ? -6.190 1.334 -33.877 1.00 63.22 281 GLU A CA 1
ATOM 2301 C C . GLU A 1 281 ? -5.186 0.366 -34.513 1.00 63.22 281 GLU A C 1
ATOM 2303 O O . GLU A 1 281 ? -4.443 0.781 -35.399 1.00 63.22 281 GLU A O 1
ATOM 2308 N N . GLU A 1 282 ? -5.194 -0.913 -34.132 1.00 63.50 282 GLU A N 1
ATOM 2309 C CA . GLU A 1 282 ? -4.345 -1.957 -34.724 1.00 63.50 282 GLU A CA 1
ATOM 2310 C C . GLU A 1 282 ? -4.678 -2.199 -36.209 1.00 63.50 282 GLU A C 1
ATOM 2312 O O . GLU A 1 282 ? -3.783 -2.258 -37.060 1.00 63.50 282 GLU A O 1
ATOM 2317 N N . ASN A 1 283 ? -5.969 -2.237 -36.549 1.00 63.66 283 ASN A N 1
ATOM 2318 C CA . ASN A 1 283 ? -6.433 -2.366 -37.933 1.00 63.66 283 ASN A CA 1
ATOM 2319 C C . ASN A 1 283 ? -6.141 -1.105 -38.769 1.00 63.66 283 ASN A C 1
ATOM 2321 O O . ASN A 1 283 ? -5.791 -1.199 -39.940 1.00 63.66 283 ASN A O 1
ATOM 2325 N N . THR A 1 284 ? -6.226 0.088 -38.174 1.00 60.09 284 THR A N 1
ATOM 2326 C CA . THR A 1 284 ? -5.917 1.353 -38.871 1.00 60.09 284 THR A CA 1
ATOM 2327 C C . THR A 1 284 ? -4.406 1.560 -39.045 1.00 60.09 284 THR A C 1
ATOM 2329 O O . THR A 1 284 ? -3.981 2.346 -39.883 1.00 60.09 284 THR A O 1
ATOM 2332 N N . LEU A 1 285 ? -3.567 0.877 -38.255 1.00 55.50 285 LEU A N 1
ATOM 2333 C CA . LEU A 1 285 ? -2.107 0.899 -38.411 1.00 55.50 285 LEU A CA 1
ATOM 2334 C C . LEU A 1 285 ? -1.620 -0.025 -39.538 1.00 55.50 285 LEU A C 1
ATOM 2336 O O . LEU A 1 285 ? -0.521 0.172 -40.056 1.00 55.50 285 LEU A O 1
ATOM 2340 N N . THR A 1 286 ? -2.418 -1.036 -39.888 1.00 51.78 286 THR A N 1
ATOM 2341 C CA . THR A 1 286 ? -2.114 -2.028 -40.928 1.00 51.78 286 THR A CA 1
ATOM 2342 C C . THR A 1 286 ? -2.689 -1.645 -42.289 1.00 51.78 286 THR A C 1
ATOM 2344 O O . THR A 1 286 ? -2.018 -1.869 -43.297 1.00 51.78 286 THR A O 1
ATOM 2347 N N . ASP A 1 287 ? -3.855 -0.996 -42.332 1.00 48.09 287 ASP A N 1
ATOM 2348 C CA . ASP A 1 287 ? -4.390 -0.392 -43.553 1.00 48.09 287 ASP A CA 1
ATOM 2349 C C . ASP A 1 287 ? -3.883 1.050 -43.698 1.00 48.09 287 ASP A C 1
ATOM 2351 O O . ASP A 1 287 ? -4.163 1.928 -42.885 1.00 48.09 287 ASP A O 1
ATOM 2355 N N . SER A 1 288 ? -3.096 1.297 -44.743 1.00 55.31 288 SER A N 1
ATOM 2356 C CA . SER A 1 288 ? -2.554 2.608 -45.120 1.00 55.31 288 SER A CA 1
ATOM 2357 C C . SER A 1 288 ? -3.563 3.749 -44.924 1.00 55.31 288 SER A C 1
ATOM 2359 O O . SER A 1 288 ? -4.640 3.699 -45.508 1.00 55.31 288 SER A O 1
ATOM 2361 N N . LEU A 1 289 ? -3.165 4.773 -44.147 1.00 54.19 289 LEU A N 1
ATOM 2362 C CA . LEU A 1 289 ? -3.862 6.039 -43.846 1.00 54.19 289 LEU A CA 1
ATOM 2363 C C . LEU A 1 289 ? -4.582 6.644 -45.069 1.00 54.19 289 LEU A C 1
ATOM 2365 O O . LEU A 1 289 ? -4.092 7.577 -45.708 1.00 54.19 289 LEU A O 1
ATOM 2369 N N . ALA A 1 290 ? -5.769 6.137 -45.373 1.00 53.22 290 ALA A N 1
ATOM 2370 C CA . ALA A 1 290 ? -6.721 6.741 -46.285 1.00 53.22 290 ALA A CA 1
ATOM 2371 C C . ALA A 1 290 ? -7.881 7.308 -45.447 1.00 53.22 290 ALA A C 1
ATOM 2373 O O . ALA A 1 290 ? -8.328 6.642 -44.507 1.00 53.22 290 ALA A O 1
ATOM 2374 N N . PRO A 1 291 ? -8.365 8.531 -45.739 1.00 52.59 291 PRO A N 1
ATOM 2375 C CA . PRO A 1 291 ? -9.471 9.137 -45.002 1.00 52.59 291 PRO A CA 1
ATOM 2376 C C . PRO A 1 291 ? -10.690 8.216 -45.012 1.00 52.59 291 PRO A C 1
ATOM 2378 O O . PRO A 1 291 ? -11.157 7.800 -46.073 1.00 52.59 291 PRO A O 1
ATOM 2381 N N . THR A 1 292 ? -11.183 7.877 -43.824 1.00 56.94 292 THR A N 1
ATOM 2382 C CA . THR A 1 292 ? -12.234 6.868 -43.634 1.00 56.94 292 THR A CA 1
ATOM 2383 C C . THR A 1 292 ? -13.631 7.451 -43.878 1.00 56.94 292 THR A C 1
ATOM 2385 O O . THR A 1 292 ? -14.614 6.714 -43.863 1.00 56.94 292 THR A O 1
ATOM 2388 N N . GLY A 1 293 ? -13.735 8.770 -44.108 1.00 57.25 293 GLY A N 1
ATOM 2389 C CA . GLY A 1 293 ? -14.985 9.466 -44.431 1.00 57.25 293 GLY A CA 1
ATOM 2390 C C . GLY A 1 293 ? -15.896 9.724 -43.226 1.00 57.25 293 GLY A C 1
ATOM 2391 O O . GLY A 1 293 ? -16.993 10.256 -43.386 1.00 57.25 293 GLY A O 1
ATOM 2392 N N . ASP A 1 294 ? -15.448 9.377 -42.019 1.00 60.25 294 ASP A N 1
ATOM 2393 C CA . ASP A 1 294 ? -16.109 9.678 -40.750 1.00 60.25 294 ASP A CA 1
ATOM 2394 C C . ASP A 1 294 ? -15.391 10.869 -40.100 1.00 60.25 294 ASP A C 1
ATOM 2396 O O . ASP A 1 294 ? -14.208 10.791 -39.762 1.00 60.25 294 ASP A O 1
ATOM 2400 N N . ALA A 1 295 ? -16.111 11.982 -39.921 1.00 58.03 295 ALA A N 1
ATOM 2401 C CA . ALA A 1 295 ? -15.551 13.249 -39.456 1.00 58.03 295 ALA A CA 1
ATOM 2402 C C . ALA A 1 295 ? -14.880 13.148 -38.073 1.00 58.03 295 ALA A C 1
ATOM 2404 O O . ALA A 1 295 ? -13.917 13.871 -37.805 1.00 58.03 295 ALA A O 1
ATOM 2405 N N . ASP A 1 296 ? -15.337 12.243 -37.203 1.00 57.38 296 ASP A N 1
ATOM 2406 C CA . ASP A 1 296 ? -14.750 12.040 -35.878 1.00 57.38 296 ASP A CA 1
ATOM 2407 C C . ASP A 1 296 ? -13.535 11.107 -35.896 1.00 57.38 296 ASP A C 1
ATOM 2409 O O . ASP A 1 296 ? -12.641 11.249 -35.048 1.00 57.38 296 ASP A O 1
ATOM 2413 N N . LYS A 1 297 ? -13.473 10.179 -36.859 1.00 54.97 297 LYS A N 1
ATOM 2414 C CA . LYS A 1 297 ? -12.310 9.306 -37.088 1.00 54.97 297 LYS A CA 1
ATOM 2415 C C . LYS A 1 297 ? -11.201 10.041 -37.843 1.00 54.97 297 LYS A C 1
ATOM 2417 O O . LYS A 1 297 ? -10.057 10.032 -37.391 1.00 54.97 297 LYS A O 1
ATOM 2422 N N . ASP A 1 298 ? -11.542 10.800 -38.883 1.00 57.09 298 ASP A N 1
ATOM 2423 C CA . ASP A 1 298 ? -10.594 11.606 -39.660 1.00 57.09 298 ASP A CA 1
ATOM 2424 C C . ASP A 1 298 ? -9.999 12.744 -38.817 1.00 57.09 298 ASP A C 1
ATOM 2426 O O . ASP A 1 298 ? -8.800 13.016 -38.884 1.00 57.09 298 ASP A O 1
ATOM 2430 N N . ARG A 1 299 ? -10.792 13.373 -37.935 1.00 61.56 299 ARG A N 1
ATOM 2431 C CA . ARG A 1 299 ? -10.292 14.373 -36.972 1.00 61.56 299 ARG A CA 1
ATOM 2432 C C . ARG A 1 299 ? -9.318 13.776 -35.953 1.00 61.56 299 ARG A C 1
ATOM 2434 O O . ARG A 1 299 ? -8.399 14.474 -35.523 1.00 61.56 299 ARG A O 1
ATOM 2441 N N . ARG A 1 300 ? -9.496 12.506 -35.575 1.00 55.56 300 ARG A N 1
ATOM 2442 C CA . ARG A 1 300 ? -8.558 11.766 -34.714 1.00 55.56 300 ARG A CA 1
ATOM 2443 C C . ARG A 1 300 ? -7.276 11.391 -35.458 1.00 55.56 300 ARG A C 1
ATOM 2445 O O . ARG A 1 300 ? -6.200 11.582 -34.897 1.00 55.56 300 ARG A O 1
ATOM 2452 N N . ALA A 1 301 ? -7.375 10.966 -36.717 1.00 55.25 301 ALA A N 1
ATOM 2453 C CA . ALA A 1 301 ? -6.218 10.682 -37.567 1.00 55.25 301 ALA A CA 1
ATOM 2454 C C . ALA A 1 301 ? -5.372 11.939 -37.856 1.00 55.25 301 ALA A C 1
ATOM 2456 O O . ALA A 1 301 ? -4.150 11.865 -37.875 1.00 55.25 301 ALA A O 1
ATOM 2457 N N . LYS A 1 302 ? -6.003 13.115 -38.003 1.00 52.81 302 LYS A N 1
ATOM 2458 C CA . LYS A 1 302 ? -5.331 14.396 -38.308 1.00 52.81 302 LYS A CA 1
ATOM 2459 C C . LYS A 1 302 ? -4.639 15.071 -37.112 1.00 52.81 302 LYS A C 1
ATOM 2461 O O . LYS A 1 302 ? -3.911 16.038 -37.307 1.00 52.81 302 LYS A O 1
ATOM 2466 N N . LYS A 1 303 ? -4.921 14.624 -35.881 1.00 46.78 303 LYS A N 1
ATOM 2467 C CA . LYS A 1 303 ? -4.341 15.151 -34.625 1.00 46.78 303 LYS A CA 1
ATOM 2468 C C . LYS A 1 303 ? -3.148 14.326 -34.107 1.00 46.78 303 LYS A C 1
ATOM 2470 O O . LYS A 1 303 ? -2.612 14.661 -33.044 1.00 46.78 303 LYS A O 1
ATOM 2475 N N . ARG A 1 304 ? -2.775 13.246 -34.802 1.00 46.12 304 ARG A N 1
ATOM 2476 C CA . ARG A 1 304 ? -1.535 12.496 -34.565 1.00 46.12 304 ARG A CA 1
ATOM 2477 C C . ARG A 1 304 ? -0.397 13.054 -35.408 1.00 46.12 304 ARG A C 1
ATOM 2479 O O . ARG A 1 304 ? -0.666 13.472 -36.552 1.00 46.12 304 ARG A O 1
#

Solvent-accessible surface area (backbone atom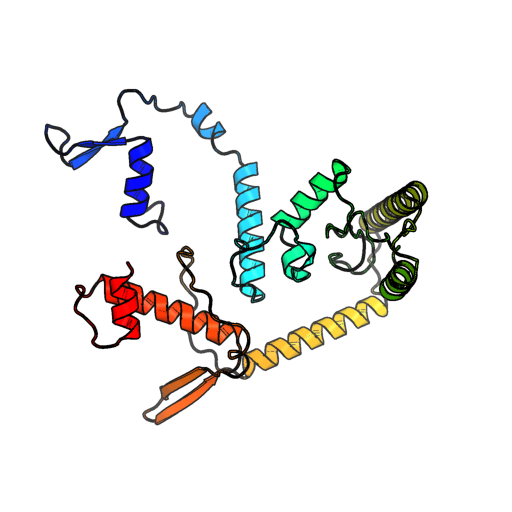s only — not comparable to full-atom values): 18970 Å² total; per-residue (Å²): 92,94,91,42,80,81,51,54,72,69,59,51,53,57,60,43,54,79,58,29,45,76,33,86,64,70,100,57,46,84,39,76,42,72,41,91,90,64,76,85,71,52,73,76,53,54,57,65,73,60,47,72,67,60,51,53,53,51,50,50,46,50,53,40,53,48,52,36,38,79,72,63,50,70,70,71,76,85,78,62,56,101,63,61,80,81,48,54,71,75,61,39,62,27,58,73,49,24,53,51,38,46,55,32,33,79,67,70,74,41,44,57,53,42,39,66,72,70,24,92,80,75,73,58,43,43,70,6,45,36,70,43,61,93,87,54,83,87,65,60,88,92,56,62,59,67,59,56,50,51,57,41,64,72,44,60,91,90,54,76,76,67,58,68,71,60,48,53,50,54,53,50,53,50,53,53,50,29,52,49,43,31,50,55,61,75,68,55,86,70,83,83,78,80,47,76,65,55,52,52,50,50,53,52,52,52,50,52,51,50,53,53,48,55,60,51,67,76,48,88,86,76,89,78,92,80,88,79,84,74,84,94,80,88,86,77,93,74,76,78,88,78,55,90,80,64,61,46,74,48,78,45,78,55,97,90,40,83,46,75,46,80,46,69,56,67,61,60,47,52,52,51,53,52,54,52,49,51,52,50,52,57,52,53,72,70,46,78,92,60,85,78,85,42,74,73,57,42,54,54,62,70,73,105

Mean predicted aligned error: 15.47 Å

Secondary structure (DSSP, 8-state):
-TT-TTS-HHHHHHHHHHHEEE--SSTTTT-EEE-TTPPPPPHHHHHHHS-HHHHHHHHHHHHHHHHHHHTT--S-GGG--S-GGGS-HHHHTSHHHHHHHHHHHHTTS-EEEESSTT-TTSSS-S-EEEEE-TTSPP--TTS-HHHHHHHHHSS-TTS-SS-HHHHHHHHHHHHHHHHHHHHHHHH--SPPPPPHHHHHHHHHHHHHHHHHHHHHHTS---S----------------GGG-TT--EEEEEEETTEEEEEEE--HHHHHHHHHHHHHHHHHHHHHS-----S-HHHHHHHTT-